Protein AF-A0A7S2XB48-F1 (afdb_monomer)

Structure (mmCIF, N/CA/C/O backbone):
data_AF-A0A7S2XB48-F1
#
_entry.id   AF-A0A7S2XB48-F1
#
loop_
_atom_site.group_PDB
_atom_site.id
_atom_site.type_symbol
_atom_site.label_atom_id
_atom_site.label_alt_id
_atom_site.label_comp_id
_atom_site.label_asym_id
_atom_site.label_entity_id
_atom_site.label_seq_id
_atom_site.pdbx_PDB_ins_code
_atom_site.Cartn_x
_atom_site.Cartn_y
_atom_site.Cartn_z
_atom_site.occupancy
_atom_site.B_iso_or_equiv
_atom_site.auth_seq_id
_atom_site.auth_comp_id
_atom_site.auth_asym_id
_atom_site.auth_atom_id
_atom_site.pdbx_PDB_model_num
ATOM 1 N N . SER A 1 1 ? -2.744 -62.175 11.562 1.00 35.78 1 SER A N 1
ATOM 2 C CA . SER A 1 1 ? -2.845 -61.185 10.477 1.00 35.78 1 SER A CA 1
ATOM 3 C C . SER A 1 1 ? -3.853 -60.138 10.894 1.00 35.78 1 SER A C 1
ATOM 5 O O . SER A 1 1 ? -5.042 -60.335 10.688 1.00 35.78 1 SER A O 1
ATOM 7 N N . SER A 1 2 ? -3.392 -59.095 11.577 1.00 32.91 2 SER A N 1
ATOM 8 C CA . SER A 1 2 ? -4.247 -58.016 12.074 1.00 32.91 2 SER A CA 1
ATOM 9 C C . SER A 1 2 ? -3.711 -56.734 11.465 1.00 32.91 2 SER A C 1
ATOM 11 O O . SER A 1 2 ? -2.754 -56.153 11.968 1.00 32.91 2 SER A O 1
ATOM 13 N N . SER A 1 3 ? -4.248 -56.395 10.298 1.00 35.47 3 SER A N 1
ATOM 14 C CA . SER A 1 3 ? -3.851 -55.232 9.516 1.00 35.47 3 SER A CA 1
ATOM 15 C C . SER A 1 3 ? -4.428 -53.981 10.170 1.00 35.47 3 SER A C 1
ATOM 17 O O . SER A 1 3 ? -5.627 -53.727 10.103 1.00 35.47 3 SER A O 1
ATOM 19 N N . SER A 1 4 ? -3.562 -53.224 10.831 1.00 37.38 4 SER A N 1
ATOM 20 C CA . SER A 1 4 ? -3.795 -51.863 11.294 1.00 37.38 4 SER A CA 1
ATOM 21 C C . SER A 1 4 ? -4.008 -50.945 10.089 1.00 37.38 4 SER A C 1
ATOM 23 O O . SER A 1 4 ? -3.072 -50.606 9.370 1.00 37.38 4 SER A O 1
ATOM 25 N N . SER A 1 5 ? -5.256 -50.544 9.856 1.00 35.56 5 SER A N 1
ATOM 26 C CA . SER A 1 5 ? -5.606 -49.477 8.921 1.00 35.56 5 SER A CA 1
ATOM 27 C C . SER A 1 5 ? -5.417 -48.123 9.608 1.00 35.56 5 SER A C 1
ATOM 29 O O . SER A 1 5 ? -6.360 -47.550 10.151 1.00 35.56 5 SER A O 1
ATOM 31 N N . SER A 1 6 ? -4.186 -47.618 9.615 1.00 36.47 6 SER A N 1
ATOM 32 C CA . SER A 1 6 ? -3.901 -46.206 9.873 1.00 36.47 6 SER A CA 1
ATOM 33 C C . SER A 1 6 ? -4.351 -45.394 8.658 1.00 36.47 6 SER A C 1
ATOM 35 O O . SER A 1 6 ? -3.627 -45.283 7.671 1.00 36.47 6 SER A O 1
ATOM 37 N N . SER A 1 7 ? -5.580 -44.874 8.709 1.00 37.28 7 SER A N 1
ATOM 38 C CA . SER A 1 7 ? -6.084 -43.915 7.729 1.00 37.28 7 SER A CA 1
ATOM 39 C C . SER A 1 7 ? -5.326 -42.599 7.876 1.00 37.28 7 SER A C 1
ATOM 41 O O . SER A 1 7 ? -5.433 -41.915 8.892 1.00 37.28 7 SER A O 1
ATOM 43 N N . SER A 1 8 ? -4.568 -42.266 6.842 1.00 38.78 8 SER A N 1
ATOM 44 C CA . SER A 1 8 ? -3.998 -40.956 6.558 1.00 38.78 8 SER A CA 1
ATOM 45 C C . SER A 1 8 ? -5.088 -39.878 6.584 1.00 38.78 8 SER A C 1
ATOM 47 O O . SER A 1 8 ? -5.846 -39.740 5.625 1.00 38.78 8 SER A O 1
ATOM 49 N N . SER A 1 9 ? -5.182 -39.132 7.686 1.00 40.59 9 SER A N 1
ATOM 50 C CA . SER A 1 9 ? -5.988 -37.916 7.771 1.00 40.59 9 SER A CA 1
ATOM 51 C C . SER A 1 9 ? -5.292 -36.819 6.966 1.00 40.59 9 SER A C 1
ATOM 53 O O . SER A 1 9 ? -4.317 -36.222 7.427 1.00 40.59 9 SER A O 1
ATOM 55 N N . GLU A 1 10 ? -5.760 -36.579 5.743 1.00 46.66 10 GLU A N 1
ATOM 56 C CA . GLU A 1 10 ? -5.445 -35.359 5.001 1.00 46.66 10 GLU A CA 1
ATOM 57 C C . GLU A 1 10 ? -5.708 -34.152 5.915 1.00 46.66 10 GLU A C 1
ATOM 59 O O . GLU A 1 10 ? -6.771 -34.059 6.531 1.00 46.66 10 GLU A O 1
ATOM 64 N N . MET A 1 11 ? -4.726 -33.256 6.057 1.00 53.28 11 MET A N 1
ATOM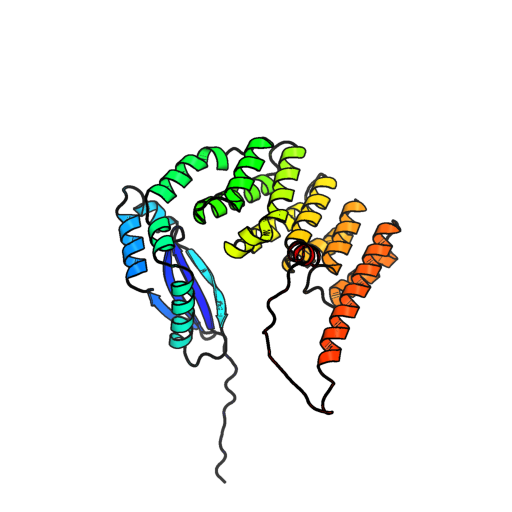 65 C CA . MET A 1 11 ? -4.854 -32.029 6.850 1.00 53.28 11 MET A CA 1
ATOM 66 C C . MET A 1 11 ? -5.908 -31.112 6.214 1.00 53.28 11 MET A C 1
ATOM 68 O O . MET A 1 11 ? -5.588 -30.234 5.413 1.00 53.28 11 MET A O 1
ATOM 72 N N . GLN A 1 12 ? -7.178 -31.325 6.549 1.00 68.38 12 GLN A N 1
ATOM 73 C CA . GLN A 1 12 ? -8.278 -30.466 6.130 1.00 68.38 12 GLN A CA 1
ATOM 74 C C . GLN A 1 12 ? -8.121 -29.097 6.800 1.00 68.38 12 GLN A C 1
ATOM 76 O O . GLN A 1 12 ? -8.125 -28.982 8.024 1.00 68.38 12 GLN A O 1
ATOM 81 N N . GLY A 1 13 ? -7.937 -28.054 5.989 1.00 81.56 13 GLY A N 1
ATOM 82 C CA . GLY A 1 13 ? -7.800 -26.684 6.478 1.00 81.56 13 GLY A CA 1
ATOM 83 C C . GLY A 1 13 ? -9.125 -26.135 7.013 1.00 81.56 13 GLY A C 1
ATOM 84 O O . GLY A 1 13 ? -10.179 -26.329 6.406 1.00 81.56 13 GLY A O 1
ATOM 85 N N . ILE A 1 14 ? -9.070 -25.410 8.128 1.00 91.88 14 ILE A N 1
ATOM 86 C CA . ILE A 1 14 ? -10.219 -24.733 8.736 1.00 91.88 14 ILE A CA 1
ATOM 87 C C . ILE A 1 14 ? -10.158 -23.251 8.366 1.00 91.88 14 ILE A C 1
ATOM 89 O O . ILE A 1 14 ? -9.220 -22.543 8.727 1.00 91.88 14 ILE A O 1
ATOM 93 N N . GLN A 1 15 ? -11.156 -22.766 7.632 1.00 92.31 15 GLN A N 1
ATOM 94 C CA . GLN A 1 15 ? -11.284 -21.362 7.263 1.00 92.31 15 GLN A CA 1
ATOM 95 C C . GLN A 1 15 ? -11.813 -20.556 8.449 1.00 92.31 15 GLN A C 1
ATOM 97 O O . GLN A 1 15 ? -12.936 -20.769 8.903 1.00 92.31 15 GLN A O 1
ATOM 102 N N . MET A 1 16 ? -11.034 -19.573 8.891 1.00 93.88 16 MET A N 1
ATOM 103 C CA . MET A 1 16 ? -11.385 -18.716 10.016 1.00 93.88 16 MET A CA 1
ATOM 104 C C . MET A 1 16 ? -11.933 -17.373 9.543 1.00 93.88 16 MET A C 1
ATOM 106 O O . MET A 1 16 ? -11.413 -16.764 8.600 1.00 93.88 16 MET A O 1
ATOM 110 N N . ARG A 1 17 ? -12.981 -16.883 10.207 1.00 92.19 17 ARG A N 1
ATOM 111 C CA . ARG A 1 17 ? -13.551 -15.552 9.980 1.00 92.19 17 ARG A CA 1
ATOM 112 C C . ARG A 1 17 ? -13.843 -14.861 11.307 1.00 92.19 17 ARG A C 1
ATOM 114 O O . ARG A 1 17 ? -14.258 -15.497 12.267 1.00 92.19 17 ARG A O 1
ATOM 121 N N . LEU A 1 18 ? -13.662 -13.546 11.341 1.00 90.50 18 LEU A N 1
ATOM 122 C CA . LEU A 1 18 ? -14.042 -12.692 12.463 1.00 90.50 18 LEU A CA 1
ATOM 123 C C . LEU A 1 18 ? -15.138 -11.733 12.010 1.00 90.50 18 LEU A C 1
ATOM 125 O O . LEU A 1 18 ? -14.937 -10.971 11.066 1.00 90.50 18 LEU A O 1
ATOM 129 N N . GLN A 1 19 ? -16.274 -11.729 12.692 1.00 92.88 19 GLN A N 1
ATOM 130 C CA . GLN A 1 19 ? -17.274 -10.690 12.528 1.00 92.88 19 GLN A CA 1
ATOM 131 C C . GLN A 1 19 ? -16.907 -9.482 13.384 1.00 92.88 19 GLN A C 1
ATOM 133 O O . GLN A 1 19 ? -16.695 -9.604 14.591 1.00 92.88 19 GLN A O 1
ATOM 138 N N . VAL A 1 20 ? -16.879 -8.312 12.757 1.00 84.81 20 VAL A N 1
ATOM 139 C CA . VAL A 1 20 ? -16.666 -7.025 13.426 1.00 84.81 20 VAL A CA 1
ATOM 140 C C . VAL A 1 20 ? -17.775 -6.053 13.043 1.00 84.81 20 VAL A C 1
ATOM 142 O O . VAL A 1 20 ? -18.332 -6.156 11.945 1.00 84.81 20 VAL A O 1
ATOM 145 N N . SER A 1 21 ? -18.052 -5.079 13.905 1.00 83.81 21 SER A N 1
ATOM 146 C CA . SER A 1 21 ? -18.788 -3.869 13.536 1.00 83.81 21 SER A CA 1
ATOM 147 C C . SER A 1 21 ? -18.108 -2.645 14.126 1.00 83.81 21 SER A C 1
ATOM 149 O O . SER A 1 21 ? -17.740 -2.661 15.294 1.00 83.81 21 SER A O 1
ATOM 151 N N . ASN A 1 22 ? -17.877 -1.623 13.298 1.00 72.75 22 ASN A N 1
ATOM 152 C CA . ASN A 1 22 ? -17.172 -0.390 13.683 1.00 72.75 22 ASN A CA 1
ATOM 153 C C . ASN A 1 22 ? -15.870 -0.637 14.466 1.00 72.75 22 ASN A C 1
ATOM 155 O O . ASN A 1 22 ? -15.536 0.073 15.400 1.00 72.75 22 ASN A O 1
ATOM 159 N N . GLY A 1 23 ? -15.133 -1.687 14.091 1.00 72.69 23 GLY A N 1
ATOM 160 C CA . GLY A 1 23 ? -13.876 -2.065 14.742 1.00 72.69 23 GLY A CA 1
ATOM 161 C C . GLY A 1 23 ? -14.026 -2.957 15.977 1.00 72.69 23 GLY A C 1
ATOM 162 O O . GLY A 1 23 ? -13.051 -3.625 16.320 1.00 72.69 23 GLY A O 1
ATOM 163 N N . ILE A 1 24 ? -15.223 -3.055 16.568 1.00 85.19 24 ILE A N 1
ATOM 164 C CA . ILE A 1 24 ? -15.524 -3.905 17.726 1.00 85.19 24 ILE A CA 1
ATOM 165 C C . ILE A 1 24 ? -15.763 -5.356 17.264 1.00 85.19 24 ILE A C 1
ATOM 167 O O . ILE A 1 24 ? -16.656 -5.607 16.440 1.00 85.19 24 ILE A O 1
ATOM 171 N N . PRO A 1 25 ? -14.973 -6.331 17.746 1.00 90.00 25 PRO A N 1
ATOM 172 C CA . PRO A 1 25 ? -15.201 -7.751 17.491 1.00 90.00 25 PRO A CA 1
ATOM 173 C C . PRO A 1 25 ? -16.506 -8.260 18.115 1.00 90.00 25 PRO A C 1
ATOM 175 O O . PRO A 1 25 ? -16.832 -7.919 19.245 1.00 90.00 25 PRO A O 1
ATOM 178 N N . ILE A 1 26 ? -17.244 -9.097 17.378 1.00 93.62 26 ILE A N 1
ATOM 179 C CA . ILE A 1 26 ? -18.552 -9.627 17.805 1.00 93.62 26 ILE A CA 1
ATOM 180 C C . ILE A 1 26 ? -18.470 -11.134 18.042 1.00 93.62 26 ILE 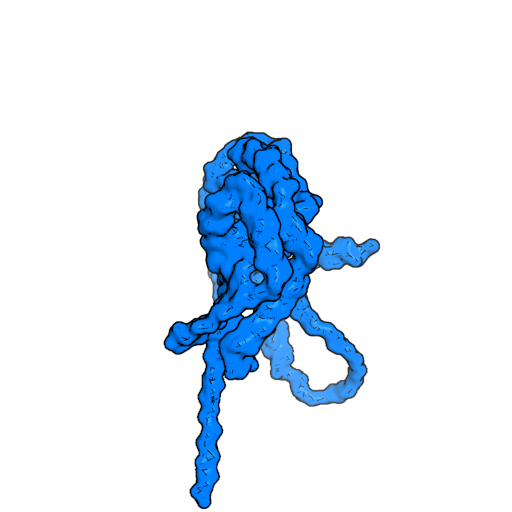A C 1
ATOM 182 O O . ILE A 1 26 ? -18.763 -11.638 19.123 1.00 93.62 26 ILE A O 1
ATOM 186 N N . GLN A 1 27 ? -18.104 -11.873 16.998 1.00 96.31 27 GLN A N 1
ATOM 187 C CA . GLN A 1 27 ? -18.034 -13.328 17.032 1.00 96.31 27 GLN A CA 1
ATOM 188 C C . GLN A 1 27 ? -17.046 -13.832 15.993 1.00 96.31 27 GLN A C 1
ATOM 190 O O . GLN A 1 27 ? -16.789 -13.178 14.983 1.00 96.31 27 GLN A O 1
ATOM 195 N N . ILE A 1 28 ? -16.532 -15.024 16.228 1.00 97.19 28 ILE A N 1
ATOM 196 C CA . ILE A 1 28 ? -15.648 -15.747 15.327 1.00 97.19 28 ILE A CA 1
ATOM 197 C C . ILE A 1 28 ? -16.383 -16.943 14.729 1.00 97.19 28 ILE A C 1
ATOM 199 O O . ILE A 1 28 ? -17.352 -17.454 15.292 1.00 97.19 28 ILE A O 1
ATOM 203 N N . GLU A 1 29 ? -15.933 -17.375 13.560 1.00 97.56 29 GLU A N 1
ATOM 204 C CA . GLU A 1 29 ? -16.456 -18.545 12.871 1.00 97.56 29 GLU A CA 1
ATOM 205 C C . GLU A 1 29 ? -15.311 -19.379 12.304 1.00 97.56 29 GLU A C 1
ATOM 207 O O . GLU A 1 29 ? -14.375 -18.845 11.703 1.00 97.56 29 GLU A O 1
ATOM 212 N N . ALA A 1 30 ? -15.430 -20.691 12.469 1.00 96.12 30 ALA A N 1
ATOM 213 C CA . ALA A 1 30 ? -14.573 -21.695 11.874 1.00 96.12 30 ALA A CA 1
ATOM 214 C C . ALA A 1 30 ? -15.406 -22.510 10.892 1.00 96.12 30 ALA A C 1
ATOM 216 O O . ALA A 1 30 ? -16.471 -23.015 11.246 1.00 96.12 30 ALA A O 1
ATOM 217 N N . LYS A 1 31 ? -14.937 -22.633 9.652 1.00 93.56 31 LYS A N 1
ATOM 218 C CA . LYS A 1 31 ? -15.617 -23.385 8.601 1.00 93.56 31 LYS A CA 1
ATOM 219 C C . LYS A 1 31 ? -14.673 -24.413 7.990 1.00 93.56 31 LYS A C 1
ATOM 221 O O . LYS A 1 31 ? -13.623 -24.050 7.468 1.00 93.56 31 LYS A O 1
ATOM 226 N N . SER A 1 32 ? -15.054 -25.682 8.036 1.00 88.50 32 SER A N 1
ATOM 227 C CA . SER A 1 32 ? -14.329 -26.763 7.373 1.00 88.50 32 SER A CA 1
ATOM 228 C C . SER A 1 32 ? -14.595 -26.767 5.864 1.00 88.50 32 SER A C 1
ATOM 230 O O . SER A 1 32 ? -15.572 -26.198 5.361 1.00 88.50 32 SER A O 1
ATOM 232 N N . THR A 1 33 ? -13.709 -27.438 5.133 1.00 79.88 33 THR A N 1
ATOM 233 C CA . THR A 1 33 ? -13.819 -27.674 3.686 1.00 79.88 33 THR A CA 1
ATOM 234 C C . THR A 1 33 ? -15.055 -28.488 3.297 1.00 79.88 33 THR A C 1
ATOM 236 O O . THR A 1 33 ? -15.600 -28.279 2.216 1.00 79.88 33 THR A O 1
ATOM 239 N N . ASP A 1 34 ? -15.551 -29.341 4.195 1.00 80.12 34 ASP A N 1
ATOM 240 C CA . ASP A 1 34 ? -16.783 -30.124 4.017 1.00 80.12 34 ASP A CA 1
ATOM 241 C C . ASP A 1 34 ? -18.074 -29.293 4.175 1.00 80.12 34 ASP A C 1
ATOM 243 O O . ASP A 1 34 ? -19.182 -29.797 3.990 1.00 80.12 34 ASP A O 1
ATOM 247 N N . GLY A 1 35 ? -17.941 -28.001 4.491 1.00 81.38 35 GLY A N 1
ATOM 248 C CA . GLY A 1 35 ? -19.050 -27.072 4.661 1.00 81.38 35 GLY A CA 1
ATOM 249 C C . GLY A 1 35 ? -19.592 -26.981 6.085 1.00 81.38 35 GLY A C 1
ATOM 250 O O . GLY A 1 35 ? -20.423 -26.101 6.328 1.00 81.38 35 GLY A O 1
ATOM 251 N N . THR A 1 36 ? -19.112 -27.802 7.026 1.00 89.19 36 THR A N 1
ATOM 252 C CA . THR A 1 36 ? -19.453 -27.660 8.448 1.00 89.19 36 THR A CA 1
ATOM 253 C C . THR A 1 36 ? -18.903 -26.344 8.997 1.00 89.19 36 THR A C 1
ATOM 255 O O . THR A 1 36 ? -17.800 -25.917 8.652 1.00 89.19 36 THR A O 1
ATOM 258 N N . SER A 1 37 ? -19.691 -25.653 9.823 1.00 93.00 37 SER A N 1
ATOM 259 C CA . SER A 1 37 ? -19.291 -24.380 10.425 1.00 93.00 37 SER A CA 1
ATOM 260 C C . SER A 1 37 ? -19.702 -24.300 11.882 1.00 93.00 37 SER A C 1
ATOM 262 O O . SER A 1 37 ? -20.838 -24.643 12.208 1.00 93.00 37 SER A O 1
ATOM 264 N N . ASP A 1 38 ? -18.819 -23.759 12.709 1.00 95.62 38 ASP A N 1
ATOM 265 C CA . ASP A 1 38 ? -19.079 -23.442 14.107 1.00 95.62 38 ASP A CA 1
ATOM 266 C C . ASP A 1 38 ? -18.825 -21.950 14.363 1.00 95.62 38 ASP A C 1
ATOM 268 O O . ASP A 1 38 ? -17.950 -21.338 13.741 1.00 95.62 38 ASP A O 1
ATOM 272 N N . ARG A 1 39 ? -19.623 -21.347 15.247 1.00 96.06 39 ARG A N 1
ATOM 273 C CA . ARG A 1 39 ? -19.562 -19.924 15.600 1.00 96.06 39 ARG A CA 1
ATOM 274 C C . ARG A 1 39 ? -19.461 -19.764 17.097 1.00 96.06 39 ARG A C 1
ATOM 276 O O . ARG A 1 39 ? -20.223 -20.365 17.848 1.00 96.06 39 ARG A O 1
ATOM 283 N N . ARG A 1 40 ? -18.590 -18.856 17.518 1.00 95.00 40 ARG A N 1
ATOM 284 C CA . ARG A 1 40 ? -18.365 -18.564 18.927 1.00 95.00 40 ARG A CA 1
ATOM 285 C C . ARG A 1 40 ? -18.385 -17.068 19.170 1.00 95.00 40 ARG A C 1
ATOM 287 O O . ARG A 1 40 ? -17.726 -16.299 18.471 1.00 95.00 40 ARG A O 1
ATOM 294 N N . LYS A 1 41 ? -19.164 -16.665 20.170 1.00 94.31 41 LYS A N 1
ATOM 295 C CA . LYS A 1 41 ? -19.099 -15.313 20.718 1.00 94.31 41 LYS A CA 1
ATOM 296 C C . LYS A 1 41 ? -17.800 -15.140 21.495 1.00 94.31 41 LYS A C 1
ATOM 298 O O . LYS A 1 41 ? -17.324 -16.091 22.109 1.00 94.31 41 LYS A O 1
ATOM 303 N N . LEU A 1 42 ? -17.259 -13.932 21.463 1.00 93.31 42 LEU A N 1
ATOM 304 C CA . LEU A 1 42 ? -16.105 -13.570 22.281 1.00 93.31 42 LEU A CA 1
ATOM 305 C C . LEU A 1 42 ? -16.524 -13.381 23.747 1.00 93.31 42 LEU A C 1
ATOM 307 O O . LEU A 1 42 ? -17.714 -13.451 24.067 1.00 93.31 42 LEU A O 1
ATOM 311 N N . SER A 1 43 ? -15.556 -13.184 24.642 1.00 92.94 43 SER A N 1
ATOM 312 C CA . SER A 1 43 ? -15.841 -13.018 26.070 1.00 92.94 43 SER A CA 1
ATOM 313 C C . SER A 1 43 ? -16.748 -11.814 26.371 1.00 92.94 43 SER A C 1
ATOM 315 O O . SER A 1 43 ? -16.911 -10.898 25.561 1.00 92.94 43 SER A O 1
ATOM 317 N N . GLY A 1 44 ? -17.322 -11.802 27.582 1.00 92.06 44 GLY A N 1
ATOM 318 C CA . GLY A 1 44 ? -18.308 -10.802 28.010 1.00 92.06 44 GLY A CA 1
ATOM 319 C C . GLY A 1 44 ? -17.851 -9.348 27.855 1.00 92.06 44 GLY A C 1
ATOM 320 O O . GLY A 1 44 ? -18.670 -8.493 27.544 1.00 92.06 44 GLY A O 1
ATOM 321 N N . ARG A 1 45 ? -16.545 -9.068 27.932 1.00 91.75 45 ARG A N 1
ATOM 322 C CA . ARG A 1 45 ? -15.999 -7.710 27.752 1.00 91.75 45 ARG A CA 1
ATOM 323 C C . ARG A 1 45 ? -16.236 -7.124 26.354 1.00 91.75 45 ARG A C 1
ATOM 325 O O . ARG A 1 45 ? -16.346 -5.910 26.203 1.00 91.75 45 ARG A O 1
ATOM 332 N N . PHE A 1 46 ? -16.335 -7.965 25.323 1.00 93.50 46 PHE A N 1
ATOM 333 C CA . PHE A 1 46 ? -16.700 -7.509 23.980 1.00 93.50 46 PHE A CA 1
ATOM 334 C C . PHE A 1 46 ? -18.188 -7.173 23.908 1.00 93.50 46 PHE A C 1
ATOM 336 O O . PHE A 1 46 ? -18.554 -6.173 23.299 1.00 93.50 46 PHE A O 1
ATOM 343 N N . GLU A 1 47 ? -19.045 -7.962 24.562 1.00 92.31 47 GLU A N 1
ATOM 344 C CA . GLU A 1 47 ? -20.471 -7.640 24.678 1.00 92.31 47 GLU A CA 1
ATOM 345 C C . GLU A 1 47 ? -20.678 -6.342 25.470 1.00 92.31 47 GLU A C 1
ATOM 347 O O . GLU A 1 47 ? -21.449 -5.493 25.036 1.00 92.31 47 GLU A O 1
ATOM 352 N N . GLU A 1 48 ? -19.944 -6.136 26.564 1.00 91.38 48 GLU A N 1
ATOM 353 C CA . GLU A 1 48 ? -19.94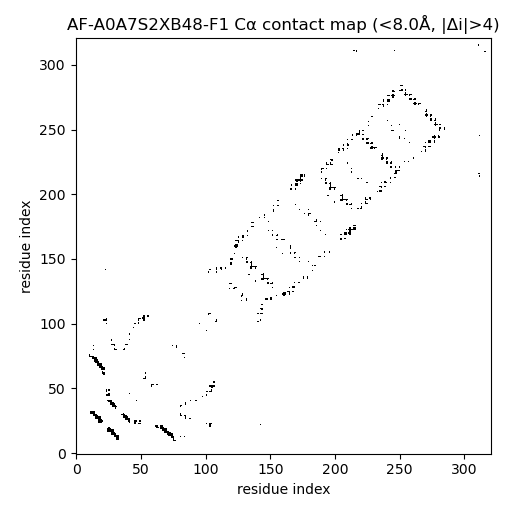6 -4.885 27.333 1.00 91.38 48 GLU A CA 1
ATOM 354 C C . GLU A 1 48 ? -19.530 -3.685 26.470 1.00 91.38 48 GLU A C 1
ATOM 356 O O . GLU A 1 48 ? -20.220 -2.668 26.471 1.00 91.38 48 GLU A O 1
ATOM 361 N N . SER A 1 49 ? -18.463 -3.821 25.673 1.00 85.69 49 SER A N 1
ATOM 362 C CA . SER A 1 49 ? -18.009 -2.796 24.719 1.00 85.69 49 SER A CA 1
ATOM 363 C C . SER A 1 49 ? -19.065 -2.497 23.642 1.00 85.69 49 SER A C 1
ATOM 365 O O . SER A 1 49 ? -19.339 -1.334 23.348 1.00 85.69 49 SER A O 1
ATOM 367 N N . ILE A 1 50 ? -19.739 -3.523 23.107 1.00 91.56 50 ILE A N 1
ATOM 368 C CA . ILE A 1 50 ? -20.858 -3.353 22.165 1.00 91.56 50 ILE A CA 1
ATOM 369 C C . ILE A 1 50 ? -22.026 -2.620 22.832 1.00 91.56 50 ILE A C 1
ATOM 371 O O . ILE A 1 50 ? -22.595 -1.708 22.239 1.00 91.56 50 ILE A O 1
ATOM 375 N N . MET A 1 51 ? -22.398 -3.004 24.053 1.00 90.31 51 MET A N 1
ATOM 376 C CA . MET A 1 51 ? -23.501 -2.375 24.783 1.00 90.31 51 MET A CA 1
ATOM 377 C C . MET A 1 51 ? -23.188 -0.922 25.138 1.00 90.31 51 MET A C 1
ATOM 379 O O . MET A 1 51 ? -24.068 -0.072 25.028 1.00 90.31 51 MET A O 1
ATOM 383 N N . ALA A 1 52 ? -21.940 -0.623 25.503 1.00 86.06 52 ALA A N 1
ATOM 384 C CA . ALA A 1 52 ? -21.471 0.741 25.701 1.00 86.06 52 ALA A CA 1
ATOM 385 C C . ALA A 1 52 ? -21.561 1.550 24.395 1.00 86.06 52 ALA A C 1
ATOM 387 O O . ALA A 1 52 ? -22.169 2.618 24.397 1.00 86.06 52 ALA A O 1
ATOM 388 N N . PHE A 1 53 ? -21.101 1.002 23.265 1.00 83.94 53 PHE A N 1
ATOM 389 C CA . PHE A 1 53 ? -21.229 1.647 21.953 1.00 83.94 53 PHE A CA 1
ATOM 390 C C . PHE A 1 53 ? -22.691 1.924 21.569 1.00 83.94 53 PHE A C 1
ATOM 392 O O . PHE A 1 53 ? -23.010 3.004 21.078 1.00 83.94 53 PHE A O 1
ATOM 399 N N . LEU A 1 54 ? -23.591 0.961 21.792 1.00 86.62 54 LEU A N 1
ATOM 400 C CA . LEU A 1 54 ? -25.021 1.078 21.474 1.00 86.62 54 LEU A CA 1
ATOM 401 C C . LEU A 1 54 ? -25.792 1.988 22.440 1.00 86.62 54 LEU A C 1
ATOM 403 O O . LEU A 1 54 ? -26.902 2.408 22.131 1.00 86.62 54 LEU A O 1
ATOM 407 N N . SER A 1 55 ? -25.230 2.303 23.609 1.00 86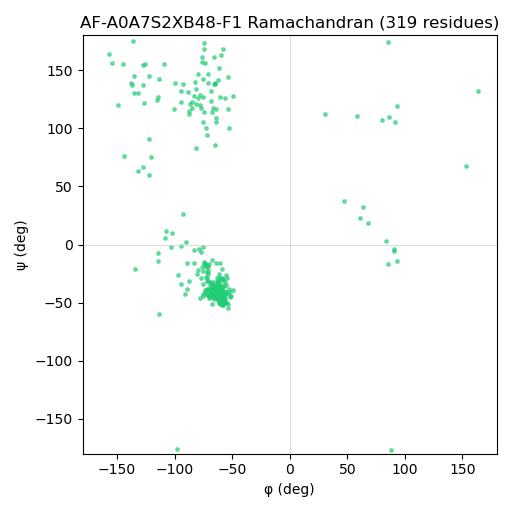.06 55 SER A N 1
ATOM 408 C CA . SER A 1 55 ? -25.876 3.214 24.562 1.00 86.06 55 SER A CA 1
ATOM 409 C C . SER A 1 55 ? -25.897 4.673 24.083 1.00 86.06 55 SER A C 1
ATOM 411 O O . SER A 1 55 ? -26.702 5.469 24.570 1.00 86.06 55 SER A O 1
ATOM 413 N N . THR A 1 56 ? -25.068 5.004 23.090 1.00 77.31 56 THR A N 1
ATOM 414 C CA . THR A 1 56 ? -25.031 6.305 22.419 1.00 77.31 56 THR A CA 1
ATOM 415 C C . THR A 1 56 ? -26.146 6.445 21.375 1.00 77.31 56 THR A C 1
ATOM 417 O O . THR A 1 56 ? -26.230 5.642 20.437 1.00 77.31 56 THR A O 1
ATOM 420 N N . PRO A 1 57 ? -26.970 7.507 21.443 1.00 77.69 57 PRO A N 1
ATOM 421 C CA . PRO A 1 57 ? -27.996 7.781 20.441 1.00 77.69 57 PRO A CA 1
ATOM 422 C C . PRO A 1 57 ? -27.426 7.878 19.016 1.00 77.69 57 PRO A C 1
ATOM 424 O O . PRO A 1 57 ? -26.538 8.678 18.741 1.00 77.69 57 PRO A O 1
ATOM 427 N N . GLY A 1 58 ? -27.972 7.091 18.084 1.00 73.31 58 GLY A N 1
ATOM 428 C CA . GLY A 1 58 ? -27.555 7.074 16.673 1.00 73.31 58 GLY A CA 1
ATOM 429 C C . GLY A 1 58 ? -26.489 6.027 16.325 1.00 73.31 58 GLY A C 1
ATOM 430 O O . GLY A 1 58 ? -26.338 5.691 15.147 1.00 73.31 58 GLY A O 1
ATOM 431 N N . ASN A 1 59 ? -25.826 5.430 17.321 1.00 77.19 59 ASN A N 1
ATOM 432 C CA . ASN A 1 59 ? -24.860 4.353 17.091 1.00 77.19 59 ASN A CA 1
ATOM 433 C C . ASN A 1 59 ? -25.516 3.023 16.700 1.00 77.19 59 ASN A C 1
ATOM 435 O O . ASN A 1 59 ? -24.852 2.188 16.089 1.00 77.19 59 ASN A O 1
ATOM 439 N N . ASP A 1 60 ? -26.810 2.834 16.968 1.00 80.56 60 ASP A N 1
ATOM 440 C CA . ASP A 1 60 ? -27.555 1.639 16.558 1.00 80.56 60 ASP A CA 1
ATOM 441 C C . ASP A 1 60 ? -27.423 1.387 15.054 1.00 80.56 60 ASP A C 1
ATOM 443 O O . ASP A 1 60 ? -26.971 0.327 14.618 1.00 80.56 60 ASP A O 1
ATOM 447 N N . GLN A 1 61 ? -27.759 2.394 14.245 1.00 75.25 61 GLN A N 1
ATOM 448 C CA . GLN A 1 61 ? -27.726 2.271 12.792 1.00 75.25 61 GLN A CA 1
ATOM 449 C C . GLN A 1 61 ? -26.297 2.049 12.285 1.00 75.25 61 GLN A C 1
ATOM 451 O O . GLN A 1 61 ? -26.062 1.147 11.481 1.00 75.25 61 GLN A O 1
ATOM 456 N N . LEU A 1 62 ? -25.327 2.785 12.838 1.00 72.69 62 LEU A N 1
ATOM 457 C CA . LEU A 1 62 ? -23.908 2.587 12.541 1.00 72.69 62 LEU A CA 1
ATOM 458 C C . LEU A 1 62 ? -23.459 1.160 12.870 1.00 72.69 62 LEU A C 1
ATOM 460 O O . LEU A 1 62 ? -22.700 0.558 12.110 1.00 72.69 62 LEU A O 1
ATOM 464 N N . PHE A 1 63 ? -23.906 0.598 13.992 1.00 83.06 63 PHE A N 1
ATOM 465 C CA . PHE A 1 63 ? -23.530 -0.745 14.413 1.00 83.06 63 PHE A CA 1
ATOM 466 C C . PHE A 1 63 ? -24.117 -1.824 13.511 1.00 83.06 63 PHE A C 1
ATOM 468 O O . PHE A 1 63 ? -23.442 -2.819 13.247 1.00 83.06 63 PHE A O 1
ATOM 475 N N . PHE A 1 64 ? -25.360 -1.685 13.052 1.00 82.81 64 PHE A N 1
ATOM 476 C CA . PHE A 1 64 ? -25.973 -2.688 12.180 1.00 82.81 64 PHE A CA 1
ATOM 477 C C . PHE A 1 64 ? -25.433 -2.609 10.748 1.00 82.81 64 PHE A C 1
ATOM 479 O O . PHE A 1 64 ? -25.087 -3.653 10.189 1.00 82.81 64 PHE A O 1
ATOM 486 N N . ASP A 1 65 ? -25.265 -1.401 10.205 1.00 76.44 65 ASP A N 1
ATOM 487 C CA . ASP A 1 65 ? -24.764 -1.180 8.842 1.00 76.44 65 ASP A CA 1
ATOM 488 C C . ASP A 1 65 ? -23.259 -1.495 8.717 1.00 76.44 65 ASP A C 1
ATOM 490 O O . ASP A 1 65 ? -22.787 -1.931 7.666 1.00 76.44 65 ASP A O 1
ATOM 494 N N . GLY A 1 66 ? -22.494 -1.337 9.803 1.00 71.88 66 GLY A N 1
ATOM 495 C CA . GLY A 1 66 ? -21.048 -1.577 9.848 1.00 71.88 66 GLY A CA 1
ATOM 496 C C . GLY A 1 66 ? -20.618 -3.048 9.958 1.00 71.88 66 GLY A C 1
ATOM 497 O O . GLY A 1 66 ? -19.414 -3.333 9.934 1.00 71.88 66 GLY A O 1
ATOM 498 N N . ARG A 1 67 ? -21.559 -3.997 10.086 1.00 85.12 67 ARG A N 1
ATOM 499 C CA . ARG A 1 67 ? -21.247 -5.423 10.289 1.00 85.12 67 ARG A CA 1
ATOM 500 C C . ARG A 1 67 ? -20.608 -6.042 9.058 1.00 85.12 67 ARG A C 1
ATOM 502 O O . ARG A 1 67 ? -21.208 -6.120 7.990 1.00 85.12 67 ARG A O 1
ATOM 509 N N . LYS A 1 68 ? -19.423 -6.618 9.239 1.00 84.44 68 LYS A N 1
ATOM 510 C CA . LYS A 1 68 ? -18.729 -7.359 8.182 1.00 84.44 68 LYS A CA 1
ATOM 511 C C . LYS A 1 68 ? -17.951 -8.546 8.720 1.00 84.44 68 LYS A C 1
ATOM 513 O O . LYS A 1 68 ? -17.531 -8.566 9.874 1.00 84.44 68 LYS A O 1
ATOM 518 N N . TRP A 1 69 ? -17.740 -9.522 7.844 1.00 89.12 69 TRP A N 1
ATOM 519 C CA . TRP A 1 69 ? -16.867 -10.662 8.095 1.00 89.12 69 TRP A CA 1
ATOM 520 C C . TRP A 1 69 ? -15.477 -10.382 7.531 1.00 89.12 69 TRP A C 1
ATOM 522 O O . TRP A 1 69 ? -15.321 -10.132 6.338 1.00 89.12 69 TRP A O 1
ATOM 532 N N . LEU A 1 70 ? -14.469 -10.439 8.393 1.00 77.06 70 LEU A N 1
ATOM 533 C CA . LEU A 1 70 ? -13.060 -10.388 8.036 1.00 77.06 70 LEU A CA 1
ATOM 534 C C . LEU A 1 70 ? -12.527 -11.812 7.901 1.00 77.06 70 LEU A C 1
ATOM 536 O 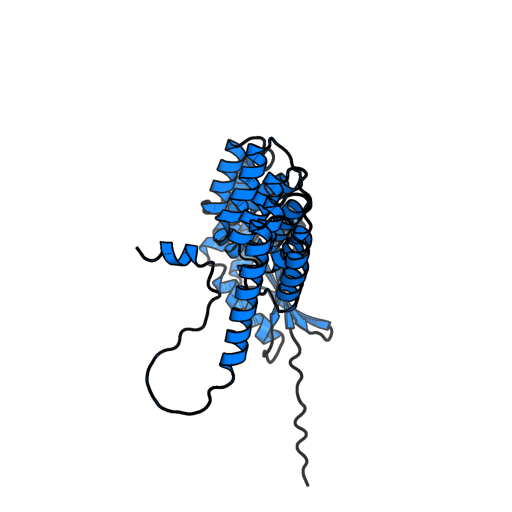O . LEU A 1 70 ? -12.743 -12.644 8.782 1.00 77.06 70 LEU A O 1
ATOM 540 N N . ASN A 1 71 ? -11.816 -12.093 6.812 1.00 86.00 71 ASN A N 1
ATOM 541 C CA . ASN A 1 71 ? -11.131 -13.367 6.630 1.00 86.00 71 ASN A CA 1
ATOM 542 C C . ASN A 1 71 ? -9.864 -13.395 7.509 1.00 86.00 71 ASN A C 1
ATOM 544 O O . ASN A 1 71 ? -9.062 -12.465 7.452 1.00 86.00 71 ASN A O 1
ATOM 548 N N . LYS A 1 72 ? -9.709 -14.435 8.337 1.00 85.38 72 LYS A N 1
ATOM 549 C CA . LYS A 1 72 ? -8.557 -14.644 9.235 1.00 85.38 72 LYS A CA 1
ATOM 550 C C . LYS A 1 72 ? -7.628 -15.777 8.773 1.00 85.38 72 LYS A C 1
ATOM 552 O O . LYS A 1 72 ? -6.714 -16.160 9.494 1.00 85.38 72 LYS A O 1
ATOM 557 N N . GLY A 1 73 ? -7.825 -16.260 7.548 1.00 80.88 73 GLY A N 1
ATOM 558 C CA . GLY A 1 73 ? -6.993 -17.268 6.899 1.00 80.88 73 GLY A CA 1
ATOM 559 C C . GLY A 1 73 ? -7.420 -18.709 7.180 1.00 80.88 73 GLY A C 1
ATOM 560 O O . GLY A 1 73 ? -8.436 -18.967 7.826 1.00 80.88 73 GLY A O 1
ATOM 561 N N . LEU A 1 74 ? -6.630 -19.643 6.649 1.00 87.81 74 LEU A N 1
ATOM 562 C CA . LEU A 1 74 ? -6.762 -21.084 6.868 1.00 87.81 74 LEU A CA 1
ATOM 563 C C . LEU A 1 74 ? -5.872 -21.511 8.043 1.00 87.81 74 LEU A C 1
ATOM 565 O O . LEU A 1 74 ? -4.728 -21.065 8.148 1.00 87.81 74 LEU A O 1
ATOM 569 N N . ARG A 1 75 ? -6.389 -22.381 8.910 1.00 85.19 75 ARG A N 1
ATOM 570 C CA . ARG A 1 75 ? -5.654 -23.010 10.015 1.00 85.19 75 ARG A CA 1
ATOM 571 C C . ARG A 1 75 ? -5.532 -24.514 9.765 1.00 85.19 75 ARG A C 1
ATOM 573 O O . ARG A 1 75 ? -6.471 -25.132 9.265 1.00 85.19 75 ARG A O 1
ATOM 580 N N . TYR A 1 76 ? -4.386 -25.090 10.118 1.00 85.56 76 TYR A N 1
ATOM 581 C CA . TYR A 1 76 ? -4.083 -26.517 9.968 1.00 85.56 76 TYR A CA 1
ATOM 582 C C . TYR A 1 76 ? -3.641 -27.094 11.312 1.00 85.56 76 TYR A C 1
ATOM 584 O O . TYR A 1 76 ? -3.124 -26.363 12.151 1.00 85.56 76 TYR A O 1
ATOM 592 N N . GLY A 1 77 ? -3.807 -28.404 11.498 1.00 81.25 77 GLY A N 1
ATOM 593 C CA . GLY A 1 77 ? -3.284 -29.110 12.672 1.00 81.25 77 GLY A CA 1
ATOM 594 C C . GLY A 1 77 ? -4.153 -29.051 13.932 1.00 81.25 77 GLY A C 1
ATOM 595 O O . GLY A 1 77 ? -3.748 -29.619 14.939 1.00 81.25 77 GLY A O 1
ATOM 596 N N . HIS A 1 78 ? -5.340 -28.438 13.882 1.00 82.75 78 HIS A N 1
ATOM 597 C CA . HIS A 1 78 ? -6.316 -28.508 14.974 1.00 82.75 78 HIS A CA 1
ATOM 598 C C . HIS A 1 78 ? -7.131 -29.801 14.906 1.00 82.75 78 HIS A C 1
ATOM 600 O O . HIS A 1 78 ? -7.568 -30.209 13.828 1.00 82.75 78 HIS A O 1
ATOM 606 N N . ALA A 1 79 ? -7.394 -30.415 16.058 1.00 80.50 79 ALA A N 1
ATOM 607 C CA . ALA A 1 79 ? -8.189 -31.635 16.158 1.00 80.50 79 ALA A CA 1
ATOM 608 C C . ALA A 1 79 ? -9.694 -31.386 15.943 1.00 80.50 79 ALA A C 1
ATOM 610 O O . ALA A 1 79 ? -10.444 -32.328 15.686 1.00 80.50 79 ALA A O 1
ATOM 611 N N . SER A 1 80 ? -10.161 -30.136 16.059 1.00 88.44 80 SER A N 1
ATOM 612 C CA . SER A 1 80 ? -11.568 -29.770 15.857 1.00 88.44 80 SER A CA 1
ATOM 613 C C . SER A 1 80 ? -11.767 -28.293 15.491 1.00 88.44 80 SER A C 1
ATOM 615 O O . SER A 1 80 ? -10.899 -27.455 15.740 1.00 88.44 80 SER A O 1
ATOM 617 N N . LEU A 1 81 ? -12.960 -27.953 14.975 1.00 92.00 81 LEU A N 1
ATOM 618 C CA . LEU A 1 81 ? -13.388 -26.554 14.805 1.00 92.00 81 LEU A CA 1
ATOM 619 C C . LEU A 1 81 ? -13.358 -25.787 16.135 1.00 92.00 81 LEU A C 1
ATOM 621 O O . LEU A 1 81 ? -12.995 -24.615 16.151 1.00 92.00 81 LEU A O 1
ATOM 625 N N . SER A 1 82 ? -13.696 -26.453 17.245 1.00 92.69 82 SER A N 1
ATOM 626 C CA . SER A 1 82 ? -13.707 -25.826 18.568 1.00 92.69 82 SER A CA 1
ATOM 627 C C . SER A 1 82 ? -12.321 -25.362 18.995 1.00 92.69 82 SER A C 1
ATOM 629 O O . SER A 1 82 ? -12.190 -24.245 19.481 1.00 92.69 82 SER A O 1
ATOM 631 N N . GLU A 1 83 ? -11.301 -26.190 18.783 1.00 92.62 83 GLU A N 1
ATOM 632 C CA . GLU A 1 83 ? -9.917 -25.873 19.144 1.00 92.62 83 GLU A CA 1
ATOM 633 C C . GLU A 1 83 ? -9.357 -24.722 18.290 1.00 92.62 83 GLU A C 1
ATOM 635 O O . GLU A 1 83 ? -8.693 -23.816 18.798 1.00 92.62 83 GLU A O 1
ATOM 640 N N . ALA A 1 84 ? -9.691 -24.707 16.994 1.00 92.00 84 ALA A N 1
ATOM 641 C CA . ALA A 1 84 ? -9.349 -23.597 16.107 1.00 92.00 84 ALA A CA 1
ATOM 642 C C . ALA A 1 84 ? -10.021 -22.285 16.553 1.00 92.00 84 ALA A C 1
ATOM 644 O O . ALA A 1 84 ? -9.416 -21.213 16.487 1.00 92.00 84 ALA A O 1
ATOM 645 N N . LEU A 1 85 ? -11.270 -22.365 17.024 1.00 95.75 85 LEU A N 1
ATOM 646 C CA . LEU A 1 85 ? -11.989 -21.231 17.599 1.00 95.75 85 LEU A CA 1
ATOM 647 C C . LEU A 1 85 ? -11.390 -20.776 18.936 1.00 95.75 85 LEU A C 1
ATOM 649 O O . LEU A 1 85 ? -11.342 -19.573 19.152 1.00 95.75 85 LEU A O 1
ATOM 653 N N . ASP A 1 86 ? -10.916 -21.680 19.801 1.00 94.44 86 ASP A N 1
ATOM 654 C CA . ASP A 1 86 ? -10.276 -21.312 21.076 1.00 94.44 86 ASP A CA 1
ATOM 655 C C . ASP A 1 86 ? -8.969 -20.558 20.819 1.00 94.44 86 ASP A C 1
ATOM 657 O O . ASP A 1 86 ? -8.761 -19.470 21.346 1.00 94.44 86 ASP A O 1
ATOM 661 N N . THR A 1 87 ? -8.153 -21.065 19.891 1.00 92.31 87 THR A N 1
ATOM 662 C CA . THR A 1 87 ? -6.901 -20.409 19.487 1.00 92.31 87 THR A CA 1
ATOM 663 C C . THR A 1 87 ? -7.158 -19.012 18.922 1.00 92.31 87 THR A C 1
ATOM 665 O O . THR A 1 87 ? -6.521 -18.041 19.324 1.00 92.31 87 THR A O 1
ATOM 668 N N . LEU A 1 88 ? -8.121 -18.881 17.998 1.00 90.69 88 LEU A N 1
ATOM 669 C CA . LEU A 1 88 ? -8.463 -17.571 17.449 1.00 90.69 88 LEU A CA 1
ATOM 670 C C . LEU A 1 88 ? -9.080 -16.659 18.513 1.00 90.69 88 LEU A C 1
ATOM 672 O O . LEU A 1 88 ? -8.824 -15.461 18.479 1.00 90.69 88 LEU A O 1
ATOM 676 N N . ALA A 1 89 ? -9.889 -17.186 19.433 1.00 92.25 89 ALA A N 1
ATOM 677 C CA . ALA A 1 89 ? -10.419 -16.397 20.535 1.00 92.25 89 ALA A CA 1
ATOM 678 C C . ALA A 1 89 ? -9.263 -15.800 21.341 1.00 92.25 89 ALA A C 1
ATOM 680 O O . ALA A 1 89 ? -9.204 -14.582 21.432 1.00 92.25 89 ALA A O 1
ATOM 681 N N . ASP A 1 90 ? -8.292 -16.597 21.786 1.00 89.19 90 ASP A N 1
ATOM 682 C CA . ASP A 1 90 ? -7.126 -16.115 22.541 1.00 89.19 90 ASP A CA 1
ATOM 683 C C . ASP A 1 90 ? -6.297 -15.070 21.769 1.00 89.19 90 ASP A C 1
ATOM 685 O O . ASP A 1 90 ? -5.857 -14.065 22.341 1.00 89.19 90 ASP A O 1
ATOM 689 N N . GLU A 1 91 ? -6.130 -15.244 20.453 1.00 84.94 91 GLU A N 1
ATOM 690 C CA . GLU A 1 91 ? -5.503 -14.241 19.581 1.00 84.94 91 GLU A CA 1
ATOM 691 C C . GLU A 1 91 ? -6.282 -12.912 19.600 1.00 84.94 91 GLU A C 1
ATOM 693 O O . GLU A 1 91 ? -5.698 -11.842 19.801 1.00 84.94 91 GLU A O 1
ATOM 698 N N . ILE A 1 92 ? -7.606 -12.956 19.386 1.00 85.19 92 ILE A N 1
ATOM 699 C CA . ILE A 1 92 ? -8.463 -11.760 19.414 1.00 85.19 92 ILE A CA 1
ATOM 700 C C . ILE A 1 92 ? -8.464 -11.139 20.811 1.00 85.19 92 ILE A C 1
ATOM 702 O O . ILE A 1 92 ? -8.371 -9.923 20.942 1.00 85.19 92 ILE A O 1
ATOM 706 N N . GLU A 1 93 ? -8.522 -11.953 21.856 1.00 85.56 93 GLU A N 1
ATOM 707 C CA . GLU A 1 93 ? -8.503 -11.493 23.235 1.00 85.56 93 GLU A CA 1
ATOM 708 C C . GLU A 1 93 ? -7.204 -10.716 23.520 1.00 85.56 93 GLU A C 1
ATOM 710 O O . GLU A 1 93 ? -7.239 -9.600 24.043 1.00 85.56 93 GLU A O 1
ATOM 715 N N . THR A 1 94 ? -6.063 -11.240 23.078 1.00 76.88 94 THR A N 1
ATOM 716 C CA . THR A 1 94 ? -4.754 -10.595 23.249 1.00 76.88 94 THR A CA 1
ATOM 717 C C . THR A 1 94 ? -4.627 -9.301 22.437 1.00 76.88 94 THR A C 1
ATOM 719 O O . THR A 1 94 ? -4.086 -8.308 22.919 1.00 76.88 94 THR A O 1
ATOM 722 N N . MET A 1 95 ? -5.153 -9.271 21.208 1.00 73.50 95 MET A N 1
ATOM 723 C CA . MET A 1 95 ? -5.078 -8.093 20.330 1.00 73.50 95 MET A CA 1
ATOM 724 C C . MET A 1 95 ? -5.983 -6.928 20.763 1.00 73.50 95 MET A C 1
ATOM 726 O O . MET A 1 95 ? -5.797 -5.797 20.295 1.00 73.50 95 MET A O 1
ATOM 730 N N . TYR A 1 96 ? -6.973 -7.189 21.617 1.00 80.50 96 TYR A N 1
ATOM 731 C CA . TYR A 1 96 ? -7.956 -6.207 22.069 1.00 80.50 96 TYR A CA 1
ATOM 732 C C . TYR A 1 96 ? -7.912 -6.052 23.591 1.00 80.50 96 TYR A C 1
ATOM 734 O O . TYR A 1 96 ? -8.802 -6.551 24.275 1.00 80.50 96 TYR A O 1
ATOM 742 N N . PRO A 1 97 ? -6.904 -5.364 24.155 1.00 78.81 97 PRO A N 1
ATOM 743 C CA . PRO A 1 97 ? -6.859 -5.093 25.589 1.00 78.81 97 PRO A CA 1
ATOM 744 C C . PRO A 1 97 ? -8.007 -4.150 26.024 1.00 78.81 97 PRO A C 1
ATOM 746 O O . PRO A 1 97 ? -8.610 -3.489 25.168 1.00 78.81 97 PRO A O 1
ATOM 749 N N . PRO A 1 98 ? -8.357 -4.091 27.325 1.00 76.44 98 PRO A N 1
ATOM 750 C CA . PRO A 1 98 ? -9.490 -3.304 27.828 1.00 76.44 98 PRO A CA 1
ATOM 751 C C . PRO A 1 98 ? -9.471 -1.837 27.392 1.00 76.44 98 PRO A C 1
ATOM 753 O O . PRO A 1 98 ? -10.506 -1.289 27.030 1.00 76.44 98 PRO A O 1
ATOM 756 N N . GLU A 1 99 ? -8.295 -1.216 27.346 1.00 72.38 99 GLU A N 1
ATOM 757 C CA . GLU A 1 99 ? -8.113 0.171 26.917 1.00 72.38 99 GLU A CA 1
ATOM 758 C C . GLU A 1 99 ? -8.553 0.359 25.458 1.00 72.38 99 GLU A C 1
ATOM 760 O O . GLU A 1 99 ? -9.262 1.311 25.138 1.00 72.38 99 GLU A O 1
ATOM 765 N N . ARG A 1 100 ? -8.211 -0.599 24.583 1.00 73.12 100 ARG A N 1
ATOM 766 C CA . ARG A 1 100 ? -8.608 -0.591 23.167 1.00 73.12 100 ARG A CA 1
ATOM 767 C C . ARG A 1 100 ? -10.113 -0.786 23.005 1.00 73.12 100 ARG A C 1
ATOM 769 O O . ARG A 1 100 ? -10.719 -0.127 22.168 1.00 73.12 100 ARG A O 1
ATOM 776 N N . LEU A 1 101 ? -10.722 -1.683 23.782 1.00 77.44 101 LEU A N 1
ATOM 777 C CA . LEU A 1 101 ? -12.171 -1.917 23.730 1.00 77.44 101 LEU A CA 1
ATOM 778 C C . LEU A 1 101 ? -12.974 -0.724 24.247 1.00 77.44 101 LEU A C 1
ATOM 780 O O . LEU A 1 101 ? -14.010 -0.398 23.670 1.00 77.44 101 LEU A O 1
ATOM 784 N N . ASN A 1 102 ? -12.479 -0.058 25.288 1.00 73.12 102 ASN A N 1
ATOM 785 C CA . ASN A 1 102 ? -13.094 1.149 25.825 1.00 73.12 102 ASN A CA 1
ATOM 786 C C . ASN A 1 102 ? -12.980 2.317 24.841 1.00 73.12 102 ASN A C 1
ATOM 788 O O . ASN A 1 102 ? -13.957 3.030 24.643 1.00 73.12 102 ASN A O 1
ATOM 792 N N . ALA A 1 103 ? -11.830 2.473 24.177 1.00 65.75 103 ALA A N 1
ATOM 793 C CA . ALA A 1 103 ? -11.648 3.482 23.136 1.00 65.75 103 ALA A CA 1
ATOM 794 C C . ALA A 1 103 ? -12.583 3.257 21.935 1.00 65.75 103 ALA A C 1
ATOM 796 O O . ALA A 1 103 ? -13.150 4.207 21.413 1.00 65.75 103 ALA A O 1
ATOM 797 N N . LEU A 1 104 ? -12.794 2.003 21.520 1.00 70.25 104 LEU A N 1
ATOM 798 C CA . LEU A 1 104 ? -13.731 1.674 20.436 1.00 70.25 104 LEU A CA 1
ATOM 799 C C . LEU A 1 104 ? -15.205 1.857 20.831 1.00 70.25 104 LEU A C 1
ATOM 801 O O . LEU A 1 104 ? -16.052 2.037 19.959 1.00 70.25 104 LEU A O 1
ATOM 805 N N . ALA A 1 105 ? -15.514 1.767 22.124 1.00 72.00 105 ALA A N 1
ATOM 806 C CA . ALA A 1 105 ? -16.863 1.922 22.652 1.00 72.00 105 ALA A CA 1
ATOM 807 C C . ALA A 1 105 ? -17.226 3.369 23.017 1.00 72.00 105 ALA A C 1
ATOM 809 O O . ALA A 1 105 ? -18.406 3.645 23.227 1.00 72.00 105 ALA A O 1
ATOM 810 N N . SER A 1 106 ? -16.250 4.275 23.137 1.00 64.31 106 SER A N 1
ATOM 811 C CA . SER A 1 106 ? -16.496 5.641 23.598 1.00 64.31 106 SER A CA 1
ATOM 812 C C . SER A 1 106 ? -17.062 6.544 22.497 1.00 64.31 106 SER A C 1
ATOM 814 O O . SER A 1 106 ? -16.701 6.449 21.321 1.00 64.31 106 SER A O 1
ATOM 816 N N . GLU A 1 107 ? -17.924 7.485 22.901 1.00 52.91 107 GLU A N 1
ATOM 817 C CA . GLU A 1 107 ? -18.377 8.591 22.045 1.00 52.91 107 GLU A CA 1
ATOM 818 C C . GLU A 1 107 ? -17.211 9.434 21.529 1.00 52.91 107 GLU A C 1
ATOM 820 O O . GLU A 1 107 ? -17.297 9.941 20.418 1.00 52.91 107 GLU A O 1
ATOM 825 N N . ASP A 1 108 ? -16.107 9.524 22.276 1.00 51.75 108 ASP A N 1
ATOM 826 C CA . ASP A 1 108 ? -14.924 10.294 21.886 1.00 51.75 108 ASP A CA 1
ATOM 827 C C . ASP A 1 108 ? -14.275 9.778 20.597 1.00 51.75 108 ASP A C 1
ATOM 829 O O . ASP A 1 108 ? -13.815 10.591 19.805 1.00 51.75 108 ASP A O 1
ATOM 833 N N . SER A 1 109 ? -14.273 8.468 20.318 1.00 51.03 109 SER A N 1
ATOM 834 C CA . SER A 1 109 ? -13.736 7.947 19.047 1.00 51.03 109 SER A CA 1
ATOM 835 C C . SER A 1 109 ? -14.666 8.270 17.870 1.00 51.03 109 SER A C 1
ATOM 837 O O . SER A 1 109 ? -14.203 8.706 16.815 1.00 51.03 109 SER A O 1
ATOM 839 N N . ASN A 1 110 ? -15.990 8.176 18.051 1.00 51.19 110 ASN A N 1
ATOM 840 C CA . ASN A 1 110 ? -16.959 8.549 17.011 1.00 51.19 110 ASN A CA 1
ATOM 841 C C . ASN A 1 110 ? -17.044 10.067 16.792 1.00 51.19 110 ASN A C 1
ATOM 843 O O . ASN A 1 110 ? -17.163 10.502 15.646 1.00 51.19 110 ASN A O 1
ATOM 847 N N . GLN A 1 111 ? -16.960 10.868 17.854 1.00 56.12 111 GLN A N 1
ATOM 848 C CA . GLN A 1 111 ? -16.948 12.326 17.789 1.00 56.12 111 GLN A CA 1
ATOM 849 C C . GLN A 1 111 ? -15.616 12.830 17.227 1.00 56.12 111 GLN A C 1
ATOM 851 O O . GLN A 1 111 ? -15.638 13.644 16.313 1.00 56.12 111 GLN A O 1
ATOM 856 N N . ALA A 1 112 ? -14.470 12.277 17.641 1.00 55.66 112 ALA A N 1
ATOM 857 C CA . ALA A 1 112 ? -13.177 12.602 17.034 1.00 55.66 112 ALA A CA 1
ATOM 858 C C . ALA A 1 112 ? -13.144 12.227 15.544 1.00 55.66 112 ALA A C 1
ATOM 860 O O . ALA A 1 112 ? -12.663 13.001 14.718 1.00 55.66 112 ALA A O 1
ATOM 861 N N . LEU A 1 113 ? -13.721 11.085 15.149 1.00 58.38 113 LEU A N 1
ATOM 862 C CA . LEU A 1 113 ? -13.846 10.728 13.733 1.00 58.38 113 LEU A CA 1
ATOM 863 C C . LEU A 1 113 ? -14.816 11.657 12.981 1.00 58.38 113 LEU A C 1
ATOM 865 O O . LEU A 1 113 ? -14.584 11.968 11.808 1.00 58.38 113 LEU A O 1
ATOM 869 N N . ALA A 1 114 ? -15.891 12.109 13.634 1.00 63.31 114 ALA A N 1
ATOM 870 C CA . ALA A 1 114 ? -16.827 13.093 13.095 1.00 63.31 114 ALA A CA 1
ATOM 871 C C . ALA A 1 114 ? -16.180 14.477 12.927 1.00 63.31 114 ALA A C 1
ATOM 873 O O . ALA A 1 114 ? -16.428 15.143 11.922 1.00 63.31 114 ALA A O 1
ATOM 874 N N . ASP A 1 115 ? -15.293 14.869 13.836 1.00 66.38 115 ASP A N 1
ATOM 875 C CA . ASP A 1 115 ? -14.543 16.123 13.772 1.00 66.38 115 ASP A CA 1
ATOM 876 C C . ASP A 1 115 ? -13.474 16.076 12.667 1.00 66.38 115 ASP A C 1
ATOM 878 O O . ASP A 1 115 ? -13.206 17.080 12.003 1.00 66.38 115 ASP A O 1
ATOM 882 N N . LEU A 1 116 ? -12.919 14.890 12.388 1.00 70.00 116 LEU A N 1
ATOM 883 C CA . LEU A 1 116 ? -11.995 14.657 11.273 1.00 70.00 116 LEU A CA 1
ATOM 884 C C . LEU A 1 116 ? -12.703 14.501 9.916 1.00 70.00 116 LEU A C 1
ATOM 886 O O . LEU A 1 116 ? -12.088 14.723 8.871 1.00 70.00 116 LEU A O 1
ATOM 890 N N . GLN A 1 117 ? -13.991 14.140 9.879 1.00 72.62 117 GLN A N 1
ATOM 891 C CA . GLN A 1 117 ? -14.726 13.871 8.633 1.00 72.62 117 GLN A CA 1
ATOM 892 C C . GLN A 1 117 ? -14.668 14.990 7.580 1.00 72.62 117 GLN A C 1
ATOM 894 O O . GLN A 1 117 ? -14.523 14.649 6.401 1.00 72.62 117 GLN A O 1
ATOM 899 N N . PRO A 1 118 ? -14.790 16.288 7.924 1.00 73.69 118 PRO A N 1
ATOM 900 C CA . PRO A 1 118 ? -14.642 17.368 6.951 1.00 73.69 118 PRO A CA 1
ATOM 901 C C . PRO A 1 118 ? -13.269 17.338 6.268 1.00 73.69 118 PRO A C 1
ATOM 903 O O . PRO A 1 118 ? -13.194 17.392 5.042 1.00 73.69 118 PRO A O 1
ATOM 906 N N . LEU A 1 119 ? -12.201 17.147 7.050 1.00 74.00 119 LEU A N 1
ATOM 907 C CA . LEU A 1 119 ? -10.824 17.074 6.561 1.00 74.00 119 LEU A CA 1
ATOM 908 C C . LEU A 1 119 ? -10.592 15.831 5.684 1.00 74.00 119 LEU A C 1
ATOM 910 O O . LEU A 1 119 ? -9.968 15.916 4.630 1.00 74.00 119 LEU A O 1
ATOM 914 N N . LEU A 1 120 ? -11.143 14.679 6.080 1.00 73.75 120 LEU A N 1
ATOM 915 C CA . LEU A 1 120 ? -11.005 13.413 5.349 1.00 73.75 120 LEU A CA 1
ATOM 916 C C . LEU A 1 120 ? -11.790 13.372 4.027 1.00 73.75 120 LEU A C 1
ATOM 918 O O . LEU A 1 120 ? -11.536 12.509 3.182 1.00 73.75 120 LEU A O 1
ATOM 922 N N . LYS A 1 121 ? -12.785 14.249 3.852 1.00 73.38 121 LYS A N 1
ATOM 923 C CA . LYS A 1 121 ? -13.614 14.311 2.638 1.00 73.38 121 LYS A CA 1
ATOM 924 C C . LYS A 1 121 ? -13.024 15.199 1.552 1.00 73.38 121 LYS A C 1
ATOM 926 O O . LYS A 1 121 ? -13.248 14.897 0.379 1.00 73.38 121 LYS A O 1
ATOM 931 N N . ASP A 1 122 ? -12.305 16.252 1.932 1.00 74.31 122 ASP A N 1
ATOM 932 C CA . ASP A 1 122 ? -11.893 17.324 1.024 1.00 74.31 122 ASP A CA 1
ATOM 933 C C . ASP A 1 122 ? -10.371 17.507 0.990 1.00 74.31 122 ASP A C 1
ATOM 935 O O . ASP A 1 122 ? -9.826 18.564 1.307 1.00 74.31 122 ASP A O 1
ATOM 939 N N . LEU A 1 123 ? -9.662 16.445 0.598 1.00 81.94 123 LEU A N 1
ATOM 940 C CA . LEU A 1 123 ? -8.245 16.551 0.269 1.00 81.94 123 LEU A CA 1
ATOM 941 C C . LEU A 1 123 ? -8.117 17.228 -1.097 1.00 81.94 123 LEU A C 1
ATOM 943 O O . LEU A 1 123 ? -8.521 16.667 -2.117 1.00 81.94 123 LEU A O 1
ATOM 947 N N . HIS A 1 124 ? -7.553 18.429 -1.117 1.00 78.38 124 HIS A N 1
ATOM 948 C CA . HIS A 1 124 ? -7.447 19.246 -2.330 1.00 78.38 124 HIS A CA 1
ATOM 949 C C . HIS A 1 124 ? -6.057 19.859 -2.516 1.00 78.38 124 HIS A C 1
ATOM 951 O O . HIS A 1 124 ? -5.669 20.192 -3.641 1.00 78.38 124 HIS A O 1
ATOM 957 N N . ASP A 1 125 ? -5.282 19.960 -1.439 1.00 81.88 125 ASP A N 1
ATOM 958 C CA . ASP A 1 125 ? -3.977 20.600 -1.418 1.00 81.88 125 ASP A CA 1
ATOM 959 C C . ASP A 1 125 ? -2.940 19.789 -0.630 1.00 81.88 125 ASP A C 1
ATOM 961 O O . ASP A 1 125 ? -3.210 18.727 -0.073 1.00 81.88 125 ASP A O 1
ATOM 965 N N . LEU A 1 126 ? -1.696 20.263 -0.654 1.00 79.94 126 LEU A N 1
ATOM 966 C CA . LEU A 1 126 ? -0.594 19.571 0.005 1.00 79.94 126 LEU A CA 1
ATOM 967 C C . LEU A 1 126 ? -0.781 19.512 1.530 1.00 79.94 126 LEU A C 1
ATOM 969 O O . LEU A 1 126 ? -0.480 18.484 2.122 1.00 79.94 126 LEU A O 1
ATOM 973 N N . ALA A 1 127 ? -1.294 20.583 2.141 1.00 80.44 127 ALA A N 1
ATOM 974 C CA . ALA A 1 127 ? -1.448 20.692 3.589 1.00 80.44 127 ALA A CA 1
ATOM 975 C C . ALA A 1 127 ? -2.509 19.725 4.132 1.00 80.44 127 ALA A C 1
ATOM 977 O O . ALA A 1 127 ? -2.295 19.086 5.160 1.00 80.44 127 ALA A O 1
ATOM 978 N N . SER A 1 128 ? -3.628 19.565 3.423 1.00 85.25 128 SER A N 1
ATOM 979 C CA . SER A 1 128 ? -4.661 18.583 3.764 1.00 85.25 128 SER A CA 1
ATOM 980 C C . SER A 1 128 ? -4.130 17.153 3.663 1.00 85.25 128 SER A C 1
ATOM 982 O O . SER A 1 128 ? -4.357 16.362 4.574 1.00 85.25 128 SER A O 1
ATOM 984 N N . VAL A 1 129 ? -3.358 16.823 2.620 1.00 87.94 129 VAL A N 1
ATOM 985 C CA . VAL A 1 129 ? -2.705 15.506 2.508 1.00 87.94 129 VAL A CA 1
ATOM 986 C C . VAL A 1 129 ? -1.688 15.274 3.624 1.00 87.94 129 VAL A C 1
ATOM 988 O O . VAL A 1 129 ? -1.692 14.191 4.203 1.00 87.94 129 VAL A O 1
ATOM 991 N N . ASP A 1 130 ? -0.847 16.259 3.934 1.00 84.94 130 ASP A N 1
ATOM 992 C CA . ASP A 1 130 ? 0.173 16.155 4.984 1.00 84.94 130 ASP A CA 1
ATOM 993 C C . ASP A 1 130 ? -0.472 15.948 6.362 1.00 84.94 130 ASP A C 1
ATOM 995 O O . ASP A 1 130 ? -0.149 14.997 7.071 1.00 84.94 130 ASP A O 1
ATOM 999 N N . THR A 1 131 ? -1.500 16.741 6.681 1.00 85.75 131 THR A N 1
ATOM 1000 C CA . THR A 1 131 ? -2.275 16.598 7.925 1.00 85.75 131 THR A CA 1
ATOM 1001 C C . THR A 1 131 ? -2.897 15.204 8.037 1.00 85.75 131 THR A C 1
ATOM 1003 O O . THR A 1 131 ? -2.798 14.548 9.072 1.00 85.75 131 THR A O 1
ATOM 1006 N N . VAL A 1 132 ? -3.521 14.708 6.964 1.00 90.31 132 VAL A N 1
ATOM 1007 C CA . VAL A 1 132 ? -4.122 13.366 6.956 1.00 90.31 132 VAL A CA 1
ATOM 1008 C C . VAL A 1 132 ? -3.049 12.275 7.058 1.00 90.31 132 VAL A C 1
ATOM 1010 O O . VAL A 1 132 ? -3.254 11.280 7.752 1.00 90.31 132 VAL A O 1
ATOM 1013 N N . ALA A 1 133 ? -1.885 12.453 6.432 1.00 90.44 133 ALA A N 1
ATOM 1014 C CA . ALA A 1 133 ? -0.763 11.527 6.555 1.00 90.44 133 ALA A CA 1
ATOM 1015 C C . ALA A 1 133 ? -0.171 11.506 7.974 1.00 90.44 133 ALA A C 1
ATOM 1017 O O . ALA A 1 133 ? 0.250 10.445 8.441 1.00 90.44 133 ALA A O 1
ATOM 1018 N N . GLU A 1 134 ? -0.157 12.641 8.674 1.00 87.19 134 GLU A N 1
ATOM 1019 C CA . GLU A 1 134 ? 0.241 12.715 10.078 1.00 87.19 134 GLU A CA 1
ATOM 1020 C C . GLU A 1 134 ? -0.760 11.985 10.981 1.00 87.19 134 GLU A C 1
ATOM 1022 O O . GLU A 1 134 ? -0.345 11.169 11.809 1.00 87.19 134 GLU A O 1
ATOM 1027 N N . ILE A 1 135 ? -2.065 12.186 10.763 1.00 88.44 135 ILE A N 1
ATOM 1028 C CA . ILE A 1 135 ? -3.124 11.452 11.475 1.00 88.44 135 ILE A CA 1
ATOM 1029 C C . ILE A 1 135 ? -2.958 9.944 11.268 1.00 88.44 135 ILE A C 1
ATOM 1031 O O . ILE A 1 135 ? -2.957 9.199 12.242 1.00 88.44 135 ILE A O 1
ATOM 1035 N N . ALA A 1 136 ? -2.761 9.487 10.026 1.00 90.75 136 ALA A N 1
ATOM 1036 C CA . ALA A 1 136 ? -2.577 8.068 9.704 1.00 90.75 136 ALA A CA 1
ATOM 1037 C C . ALA A 1 136 ? -1.429 7.407 10.493 1.00 90.75 136 ALA A C 1
ATOM 1039 O O . ALA A 1 136 ? -1.510 6.231 10.860 1.00 90.75 136 ALA A O 1
ATOM 1040 N N . GLN A 1 137 ? -0.364 8.162 10.767 1.00 87.81 137 GLN A N 1
ATOM 1041 C CA . GLN A 1 137 ? 0.840 7.651 11.416 1.00 87.81 137 GLN A CA 1
ATOM 1042 C C . GLN A 1 137 ? 0.808 7.772 12.939 1.00 87.81 137 GLN A C 1
ATOM 1044 O O . GLN A 1 137 ? 1.245 6.849 13.619 1.00 87.81 137 GLN A O 1
ATOM 1049 N N . LYS A 1 138 ? 0.339 8.907 13.467 1.00 86.94 138 LYS A N 1
ATOM 1050 C CA . LYS A 1 138 ? 0.594 9.297 14.863 1.00 86.94 138 LYS A CA 1
ATOM 1051 C C . LYS A 1 138 ? -0.646 9.342 15.747 1.00 86.94 138 LYS A C 1
ATOM 1053 O O . LYS A 1 138 ? -0.495 9.453 16.958 1.00 86.94 138 LYS A O 1
ATOM 1058 N N . HIS A 1 139 ? -1.848 9.316 15.173 1.00 84.88 139 HIS A N 1
ATOM 1059 C CA . HIS A 1 139 ? -3.063 9.463 15.968 1.00 84.88 139 HIS A CA 1
ATOM 1060 C C . HIS A 1 139 ? -3.252 8.270 16.917 1.00 84.88 139 HIS A C 1
ATOM 1062 O O . HIS A 1 139 ? -3.048 7.127 16.523 1.00 84.88 139 HIS A O 1
ATOM 1068 N N . GLU A 1 140 ? -3.659 8.524 18.160 1.00 77.31 140 GLU A N 1
ATOM 1069 C CA . GLU A 1 140 ? -3.763 7.479 19.189 1.00 77.31 140 GLU A CA 1
ATOM 1070 C C . GLU A 1 140 ? -4.842 6.438 18.853 1.00 77.31 140 GLU A C 1
ATOM 1072 O O . GLU A 1 140 ? -4.642 5.244 19.056 1.00 77.31 140 GLU A O 1
ATOM 1077 N N . ASP A 1 141 ? -5.965 6.886 18.282 1.00 76.81 141 ASP A N 1
ATOM 1078 C CA . ASP A 1 141 ? -7.060 6.014 17.846 1.00 76.81 141 ASP A CA 1
ATOM 1079 C C . ASP A 1 141 ? -6.751 5.279 16.515 1.00 76.81 141 ASP A C 1
ATOM 1081 O O . ASP A 1 141 ? -6.646 5.926 15.460 1.00 76.81 141 ASP A O 1
ATOM 1085 N N . PRO A 1 142 ? -6.689 3.928 16.510 1.00 76.50 142 PRO A N 1
ATOM 1086 C CA . PRO A 1 142 ? -6.523 3.122 15.299 1.00 76.50 142 PRO A CA 1
ATOM 1087 C C . PRO A 1 142 ? -7.629 3.322 14.251 1.00 76.50 142 PRO A C 1
ATOM 1089 O O . PRO A 1 142 ? -7.375 3.163 13.053 1.00 76.50 142 PRO A O 1
ATOM 1092 N N . SER A 1 143 ? -8.852 3.665 14.666 1.00 76.50 143 SER A N 1
ATOM 1093 C CA . SER A 1 143 ? -9.975 3.918 13.755 1.00 76.50 143 SER A CA 1
ATOM 1094 C C . SER A 1 143 ? -9.766 5.204 12.958 1.00 76.50 143 SER A C 1
ATOM 1096 O O . SER A 1 143 ? -9.937 5.202 11.736 1.00 76.50 143 SER A O 1
ATOM 1098 N N . ALA A 1 144 ? -9.308 6.272 13.616 1.00 81.81 144 ALA A N 1
ATOM 1099 C CA . ALA A 1 144 ? -8.925 7.521 12.963 1.00 81.81 144 ALA A CA 1
ATOM 1100 C C . ALA A 1 144 ? -7.735 7.331 12.014 1.00 81.81 144 ALA A C 1
ATOM 1102 O O . ALA A 1 144 ? -7.787 7.782 10.866 1.00 81.81 144 ALA A O 1
ATOM 1103 N N . ARG A 1 145 ? -6.707 6.579 12.438 1.00 88.31 145 ARG A N 1
ATOM 1104 C CA . ARG A 1 145 ? -5.568 6.231 11.571 1.00 88.31 145 ARG A CA 1
ATOM 1105 C C . ARG A 1 145 ? -6.021 5.506 10.308 1.00 88.31 145 ARG A C 1
ATOM 1107 O O . ARG A 1 145 ? -5.639 5.874 9.199 1.00 88.31 145 ARG A O 1
ATOM 1114 N N . LYS A 1 146 ? -6.891 4.508 10.460 1.00 83.69 146 LYS A N 1
ATOM 1115 C CA . LYS A 1 146 ? -7.451 3.762 9.331 1.00 83.69 146 LYS A CA 1
ATOM 1116 C C . LYS A 1 146 ? -8.278 4.648 8.401 1.00 83.69 146 LYS A C 1
ATOM 1118 O O . LYS A 1 146 ? -8.115 4.562 7.187 1.00 83.69 146 LYS A O 1
ATOM 1123 N N . ALA A 1 147 ? -9.138 5.505 8.944 1.00 84.38 147 ALA A N 1
ATOM 1124 C CA . ALA A 1 147 ? -9.950 6.415 8.141 1.00 84.38 147 ALA A CA 1
ATOM 1125 C C . ALA A 1 147 ? -9.092 7.420 7.354 1.00 84.38 147 ALA A C 1
ATOM 1127 O O . ALA A 1 147 ? -9.429 7.755 6.217 1.00 84.38 147 ALA A O 1
ATOM 1128 N N . ALA A 1 148 ? -7.966 7.854 7.927 1.00 92.12 148 ALA A N 1
ATOM 1129 C CA . ALA A 1 148 ? -6.974 8.675 7.247 1.00 92.12 148 ALA A CA 1
ATOM 1130 C C . ALA A 1 148 ? -6.300 7.931 6.082 1.00 92.12 148 ALA A C 1
ATOM 1132 O O . ALA A 1 148 ? -6.242 8.464 4.972 1.00 92.12 148 ALA A O 1
ATOM 1133 N N . ILE A 1 149 ? -5.891 6.672 6.278 1.00 94.31 149 ILE A N 1
ATOM 1134 C CA . ILE A 1 149 ? -5.371 5.824 5.190 1.00 94.31 149 ILE A CA 1
ATOM 1135 C C . ILE A 1 149 ? -6.427 5.648 4.089 1.00 94.31 149 ILE A C 1
ATOM 1137 O O . ILE A 1 149 ? -6.132 5.861 2.913 1.00 94.31 149 ILE A O 1
ATOM 1141 N N . ASP A 1 150 ? -7.674 5.337 4.451 1.00 89.94 150 ASP A N 1
ATOM 1142 C CA . ASP A 1 150 ? -8.779 5.177 3.497 1.00 89.94 150 ASP A CA 1
ATOM 1143 C C . ASP A 1 150 ? -9.080 6.481 2.731 1.00 89.94 150 ASP A C 1
ATOM 1145 O O . ASP A 1 150 ? -9.508 6.458 1.572 1.00 89.94 150 ASP A O 1
ATOM 1149 N N . ALA A 1 151 ? -8.875 7.646 3.349 1.00 91.69 151 ALA A N 1
ATOM 1150 C CA . ALA A 1 151 ? -8.996 8.937 2.679 1.00 91.69 151 ALA A CA 1
ATOM 1151 C C . ALA A 1 151 ? -7.873 9.154 1.653 1.00 91.69 151 ALA A C 1
ATOM 1153 O O . ALA A 1 151 ? -8.166 9.519 0.512 1.00 91.69 151 ALA A O 1
ATOM 1154 N N . LEU A 1 152 ? -6.620 8.848 2.008 1.00 95.31 152 LEU A N 1
ATOM 1155 C CA . LEU A 1 152 ? -5.479 8.919 1.087 1.00 95.31 152 LEU A CA 1
ATOM 1156 C C . LEU A 1 152 ? -5.640 7.953 -0.092 1.00 95.31 152 LEU A C 1
ATOM 1158 O O . LEU A 1 152 ? -5.459 8.356 -1.240 1.00 95.31 152 LEU A O 1
ATOM 1162 N N . VAL A 1 153 ? -6.059 6.709 0.164 1.00 95.31 153 VAL A N 1
ATOM 1163 C CA . VAL A 1 153 ? -6.350 5.713 -0.881 1.00 95.31 153 VAL A CA 1
ATOM 1164 C C . VAL A 1 153 ? -7.412 6.236 -1.848 1.00 95.31 153 VAL A C 1
ATOM 1166 O O . VAL A 1 153 ? -7.193 6.250 -3.060 1.00 95.31 153 VAL A O 1
ATOM 1169 N N . ARG A 1 154 ? -8.543 6.741 -1.337 1.00 92.31 154 ARG A N 1
ATOM 1170 C CA . ARG A 1 154 ? -9.604 7.308 -2.187 1.00 92.31 154 ARG A CA 1
ATOM 1171 C C . ARG A 1 154 ? -9.127 8.523 -2.978 1.00 92.31 154 ARG A C 1
ATOM 1173 O O . ARG A 1 154 ? -9.522 8.682 -4.132 1.00 92.31 154 ARG A O 1
ATOM 1180 N N . PHE A 1 155 ? -8.299 9.375 -2.379 1.00 92.56 155 PHE A N 1
ATOM 1181 C CA . PHE A 1 155 ? -7.734 10.541 -3.051 1.00 92.56 155 PHE A CA 1
ATOM 1182 C C . PHE A 1 155 ? -6.826 10.133 -4.223 1.00 92.56 155 PHE A C 1
ATOM 1184 O O . PHE A 1 155 ? -6.990 10.651 -5.330 1.00 92.56 155 PHE A O 1
ATOM 1191 N N . VAL A 1 156 ? -5.944 9.147 -4.017 1.00 93.44 156 VAL A N 1
ATOM 1192 C CA . VAL A 1 156 ? -5.087 8.588 -5.076 1.00 93.44 156 VAL A CA 1
ATOM 1193 C C . VAL A 1 156 ? -5.929 7.955 -6.187 1.00 93.44 156 VAL A C 1
ATOM 1195 O O . VAL A 1 156 ? -5.730 8.283 -7.353 1.00 93.44 156 VAL A O 1
ATOM 1198 N N . GLN A 1 157 ? -6.917 7.121 -5.848 1.00 89.75 157 GLN A N 1
ATOM 1199 C CA . GLN A 1 157 ? -7.789 6.450 -6.826 1.00 89.75 157 GLN A CA 1
ATOM 1200 C C . GLN A 1 157 ? -8.589 7.422 -7.697 1.00 89.75 157 GLN A C 1
ATOM 1202 O O . GLN A 1 157 ? -8.789 7.174 -8.884 1.00 89.75 157 GLN A O 1
ATOM 1207 N N . ARG A 1 158 ? -9.063 8.531 -7.118 1.00 87.38 158 ARG A N 1
ATOM 1208 C CA . ARG A 1 158 ? -9.789 9.568 -7.866 1.00 87.38 158 ARG A CA 1
ATOM 1209 C C . ARG A 1 158 ? -8.879 10.359 -8.801 1.00 87.38 158 ARG A C 1
ATOM 1211 O O . ARG A 1 158 ? -9.383 10.990 -9.726 1.00 87.38 158 ARG A O 1
ATOM 1218 N N . GLY A 1 159 ? -7.572 10.386 -8.531 1.00 82.81 159 GLY A N 1
ATOM 1219 C CA . GLY A 1 159 ? -6.623 11.236 -9.246 1.00 82.81 159 GLY A CA 1
ATOM 1220 C C . GLY A 1 159 ? -6.933 12.732 -9.110 1.00 82.81 159 GLY A C 1
ATOM 1221 O O . GLY A 1 159 ? -6.544 13.515 -9.975 1.00 82.81 159 GLY A O 1
ATOM 1222 N N . SER A 1 160 ? -7.657 13.132 -8.059 1.00 72.38 160 SER A N 1
ATOM 1223 C CA . SER A 1 160 ? -8.047 14.520 -7.799 1.00 72.38 160 SER A CA 1
ATOM 1224 C C . SER A 1 160 ? -6.861 15.362 -7.318 1.00 72.38 160 SER A C 1
ATOM 1226 O O . SER A 1 160 ? -5.906 14.839 -6.755 1.00 72.38 160 SER A O 1
ATOM 1228 N N . GLY A 1 161 ? -6.925 16.680 -7.511 1.00 78.44 161 GLY A N 1
ATOM 1229 C CA . GLY A 1 161 ? -5.893 17.611 -7.049 1.00 78.44 161 GLY A CA 1
ATOM 1230 C C . GLY A 1 161 ? -4.719 17.788 -8.016 1.00 78.44 161 GLY A C 1
ATOM 1231 O O . GLY A 1 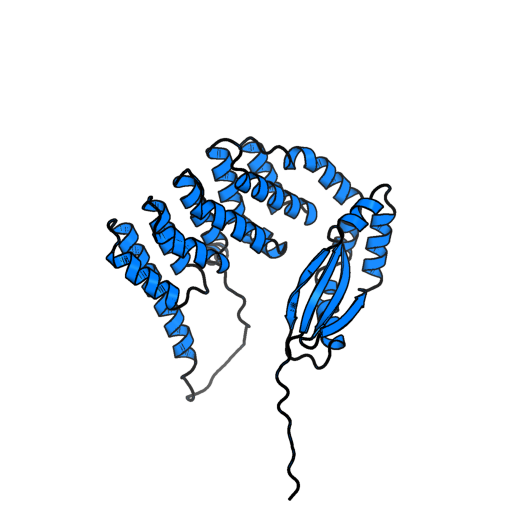161 ? -4.619 17.157 -9.070 1.00 78.44 161 GLY A O 1
ATOM 1232 N N . ASN A 1 162 ? -3.824 18.713 -7.673 1.00 83.50 162 ASN A N 1
ATOM 1233 C CA . ASN A 1 162 ? -2.665 19.013 -8.508 1.00 83.50 162 ASN A CA 1
ATOM 1234 C C . ASN A 1 162 ? -1.587 17.911 -8.410 1.00 83.50 162 ASN A C 1
ATOM 1236 O O . ASN A 1 162 ? -1.614 17.040 -7.540 1.00 83.50 162 ASN A O 1
ATOM 1240 N N . MET A 1 163 ? -0.603 17.967 -9.311 1.00 86.25 163 MET A N 1
ATOM 1241 C CA . MET A 1 163 ? 0.467 16.968 -9.408 1.00 86.25 163 MET A CA 1
ATOM 1242 C C . MET A 1 163 ? 1.254 16.784 -8.102 1.00 86.25 163 MET A C 1
ATOM 1244 O O . MET A 1 163 ? 1.578 15.656 -7.734 1.00 86.25 163 MET A O 1
ATOM 1248 N N . ALA A 1 164 ? 1.569 17.881 -7.407 1.00 85.38 164 ALA A N 1
ATOM 1249 C CA . ALA A 1 164 ? 2.357 17.843 -6.181 1.00 85.38 164 ALA A CA 1
ATOM 1250 C C . ALA A 1 164 ? 1.582 17.155 -5.052 1.00 85.38 164 ALA A C 1
ATOM 1252 O O . ALA A 1 164 ? 2.122 16.270 -4.392 1.00 85.38 164 ALA A O 1
ATOM 1253 N N . THR A 1 165 ? 0.303 17.498 -4.898 1.00 89.56 165 THR A N 1
ATOM 1254 C CA . THR A 1 165 ? -0.592 16.903 -3.902 1.00 89.56 165 THR A CA 1
ATOM 1255 C C . THR A 1 165 ? -0.792 15.406 -4.142 1.00 89.56 165 THR A C 1
ATOM 1257 O O . THR A 1 165 ? -0.641 14.604 -3.223 1.00 89.56 165 THR A O 1
ATOM 1260 N N . ARG A 1 166 ? -1.044 15.001 -5.394 1.00 90.31 166 ARG A N 1
ATOM 1261 C CA . ARG A 1 166 ? -1.191 13.583 -5.774 1.00 90.31 166 ARG A CA 1
ATOM 1262 C C . ARG A 1 166 ? 0.065 12.780 -5.487 1.00 90.31 166 ARG A C 1
ATOM 1264 O O . ARG A 1 166 ? -0.000 11.722 -4.870 1.00 90.31 166 ARG A O 1
ATOM 1271 N N . ARG A 1 167 ? 1.222 13.310 -5.886 1.00 93.12 167 ARG A N 1
ATOM 1272 C CA . ARG A 1 167 ? 2.514 12.681 -5.612 1.00 93.12 167 ARG A CA 1
ATOM 1273 C C . ARG A 1 167 ? 2.749 12.528 -4.111 1.00 93.12 167 ARG A C 1
ATOM 1275 O O . ARG A 1 167 ? 3.228 11.482 -3.689 1.00 93.12 167 ARG A O 1
ATOM 1282 N N . HIS A 1 168 ? 2.431 13.557 -3.329 1.00 91.81 168 HIS A N 1
ATOM 1283 C CA . HIS A 1 168 ? 2.602 13.518 -1.883 1.00 91.81 168 HIS A CA 1
ATOM 1284 C C . HIS A 1 168 ? 1.734 12.427 -1.254 1.00 91.81 168 HIS A C 1
ATOM 1286 O O . HIS A 1 168 ? 2.268 11.614 -0.517 1.00 91.81 168 HIS A O 1
ATOM 1292 N N . ALA A 1 169 ? 0.461 12.307 -1.643 1.00 94.81 169 ALA A N 1
ATOM 1293 C CA . ALA A 1 169 ? -0.413 11.244 -1.142 1.00 94.81 169 ALA A CA 1
ATOM 1294 C C . ALA A 1 169 ? 0.120 9.835 -1.463 1.00 94.81 169 ALA A C 1
ATOM 1296 O O . ALA A 1 169 ? 0.151 8.974 -0.586 1.00 94.81 169 ALA A O 1
ATOM 1297 N N . VAL A 1 170 ? 0.592 9.610 -2.697 1.00 97.38 170 VAL A N 1
ATOM 1298 C CA . VAL A 1 170 ? 1.206 8.332 -3.108 1.00 97.38 170 VAL A CA 1
ATOM 1299 C C . VAL A 1 170 ? 2.460 8.028 -2.283 1.00 97.38 170 VAL A C 1
ATOM 1301 O O . VAL A 1 170 ? 2.612 6.915 -1.792 1.00 97.38 170 VAL A O 1
ATOM 1304 N N . ALA A 1 171 ? 3.344 9.013 -2.104 1.00 95.38 171 ALA A N 1
ATOM 1305 C CA . ALA A 1 171 ? 4.569 8.844 -1.326 1.00 95.38 171 ALA A CA 1
ATOM 1306 C C . ALA A 1 171 ? 4.280 8.596 0.164 1.00 95.38 171 ALA A C 1
ATOM 1308 O O . ALA A 1 171 ? 4.901 7.724 0.769 1.00 95.38 171 ALA A O 1
ATOM 1309 N N . SER A 1 172 ? 3.308 9.311 0.739 1.00 95.38 172 SER A N 1
ATOM 1310 C CA . SER A 1 172 ? 2.899 9.147 2.135 1.00 95.38 172 SER A CA 1
ATOM 1311 C C . SER A 1 172 ? 2.426 7.723 2.419 1.00 95.38 172 SER A C 1
ATOM 1313 O O . SER A 1 172 ? 2.789 7.166 3.450 1.00 95.38 172 SER A O 1
ATOM 1315 N N . LEU A 1 173 ? 1.675 7.103 1.497 1.00 96.75 173 LEU A N 1
ATOM 1316 C CA . LEU A 1 173 ? 1.249 5.703 1.629 1.00 96.75 173 LEU A CA 1
ATOM 1317 C C . LEU A 1 173 ? 2.430 4.717 1.666 1.00 96.75 173 LEU A C 1
ATOM 1319 O O . LEU A 1 173 ? 2.335 3.704 2.349 1.00 96.75 173 LEU A O 1
ATOM 1323 N N . GLY A 1 174 ? 3.537 5.005 0.975 1.00 94.06 174 GLY A N 1
ATOM 1324 C CA . GLY A 1 174 ? 4.734 4.154 0.990 1.00 94.06 174 GLY A CA 1
ATOM 1325 C C . GLY A 1 174 ? 5.478 4.179 2.326 1.00 94.06 174 GLY A C 1
ATOM 1326 O O . GLY A 1 174 ? 5.835 3.136 2.867 1.00 94.06 174 GLY A O 1
ATOM 1327 N N . ILE A 1 175 ? 5.661 5.369 2.908 1.00 90.38 175 ILE A N 1
ATOM 1328 C CA . ILE A 1 175 ? 6.444 5.530 4.148 1.00 90.38 175 ILE A CA 1
ATOM 1329 C C . ILE A 1 175 ? 5.712 5.041 5.407 1.00 90.38 175 ILE A C 1
ATOM 1331 O O . ILE A 1 175 ? 6.350 4.807 6.431 1.00 90.38 175 ILE A O 1
ATOM 1335 N N . MET A 1 176 ? 4.391 4.848 5.344 1.00 90.06 176 MET A N 1
ATOM 1336 C CA . MET A 1 176 ? 3.565 4.425 6.483 1.00 90.06 176 MET A CA 1
ATOM 1337 C C . MET A 1 176 ? 3.371 2.899 6.582 1.00 90.06 176 MET A C 1
ATOM 1339 O O . MET A 1 176 ? 2.377 2.439 7.142 1.00 90.06 176 MET A O 1
ATOM 1343 N N . GLY A 1 177 ? 4.317 2.110 6.057 1.00 85.38 177 GLY A N 1
ATOM 1344 C CA . GLY A 1 177 ? 4.240 0.642 6.027 1.00 85.38 177 GLY A CA 1
ATOM 1345 C C . GLY A 1 177 ? 3.921 -0.001 7.382 1.00 85.38 177 GLY A C 1
ATOM 1346 O O . GLY A 1 177 ? 3.016 -0.827 7.453 1.00 85.38 177 GLY A O 1
ATOM 1347 N N . ASP A 1 178 ? 4.568 0.451 8.462 1.00 82.81 178 ASP A N 1
ATOM 1348 C CA . ASP A 1 178 ? 4.354 -0.092 9.815 1.00 82.81 178 ASP A CA 1
ATOM 1349 C C . ASP A 1 178 ? 2.894 0.110 10.269 1.00 82.81 178 ASP A C 1
ATOM 1351 O O . ASP A 1 178 ? 2.260 -0.803 10.794 1.00 82.81 178 ASP A O 1
ATOM 1355 N N . ALA A 1 179 ? 2.319 1.287 9.990 1.00 79.62 179 ALA A N 1
ATOM 1356 C CA . ALA A 1 179 ? 0.927 1.590 10.310 1.00 79.62 179 ALA A CA 1
ATOM 1357 C C . ALA A 1 179 ? -0.059 0.777 9.459 1.00 79.62 179 ALA A C 1
ATOM 1359 O O . ALA A 1 179 ? -1.079 0.297 9.952 1.00 79.62 179 ALA A O 1
ATOM 1360 N N . ILE A 1 180 ? 0.239 0.616 8.171 1.00 83.69 180 ILE A N 1
ATOM 1361 C CA . ILE A 1 180 ? -0.583 -0.150 7.230 1.00 83.69 180 ILE A CA 1
ATOM 1362 C C . ILE A 1 180 ? -0.653 -1.632 7.624 1.00 83.69 180 ILE A C 1
ATOM 1364 O O . ILE A 1 180 ? -1.725 -2.246 7.528 1.00 83.69 180 ILE A O 1
ATOM 1368 N N . GLU A 1 181 ? 0.478 -2.198 8.046 1.00 79.56 181 GLU A N 1
ATOM 1369 C CA . GLU A 1 181 ? 0.586 -3.579 8.507 1.00 79.56 181 GLU A CA 1
ATOM 1370 C C . GLU A 1 181 ? -0.176 -3.780 9.821 1.00 79.56 181 GLU A C 1
ATOM 1372 O O . GLU A 1 181 ? -1.066 -4.630 9.887 1.00 79.56 181 GLU A O 1
ATOM 1377 N N . GLU A 1 182 ? 0.082 -2.931 10.822 1.00 77.50 182 GLU A N 1
ATOM 1378 C CA . GLU A 1 182 ? -0.582 -2.959 12.132 1.00 77.50 182 GLU A CA 1
ATOM 1379 C C . GLU A 1 182 ? -2.117 -2.896 12.015 1.00 77.50 182 GLU A C 1
ATOM 1381 O O . GLU A 1 182 ? -2.847 -3.609 12.707 1.00 77.50 182 GLU A O 1
ATOM 1386 N N . LEU A 1 183 ? -2.627 -2.061 11.104 1.00 73.75 183 LEU A N 1
ATOM 1387 C CA . LEU A 1 183 ? -4.064 -1.860 10.893 1.00 73.75 183 LEU A CA 1
ATOM 1388 C C . LEU A 1 183 ? -4.703 -2.920 9.980 1.00 73.75 183 LEU A C 1
ATOM 1390 O O . LEU A 1 183 ? -5.926 -2.914 9.787 1.00 73.75 183 LEU A O 1
ATOM 1394 N N . GLY A 1 184 ? -3.905 -3.826 9.404 1.00 80.19 184 GLY A N 1
ATOM 1395 C CA . GLY A 1 184 ? -4.378 -4.889 8.519 1.00 80.19 184 GLY A CA 1
ATOM 1396 C C . GLY A 1 184 ? -5.012 -4.370 7.224 1.00 80.19 184 GLY A C 1
ATOM 1397 O O . GLY A 1 184 ? -5.952 -4.980 6.711 1.00 80.19 184 GLY A O 1
ATOM 1398 N N . VAL A 1 185 ? -4.538 -3.230 6.707 1.00 84.25 185 VAL A N 1
ATOM 1399 C CA . VAL A 1 185 ? -5.072 -2.578 5.490 1.00 84.25 185 VAL A CA 1
ATOM 1400 C C . VAL A 1 185 ? -4.138 -2.669 4.282 1.00 84.25 185 VAL A C 1
ATOM 1402 O O . VAL A 1 185 ? -4.460 -2.146 3.217 1.00 84.25 185 VAL A O 1
ATOM 1405 N N . ALA A 1 186 ? -3.028 -3.404 4.405 1.00 84.19 186 ALA A N 1
ATOM 1406 C CA . ALA A 1 186 ? -2.016 -3.562 3.358 1.00 84.19 186 ALA A CA 1
ATOM 1407 C C . ALA A 1 186 ? -2.585 -3.934 1.982 1.00 84.19 186 ALA A C 1
ATOM 1409 O O . ALA A 1 186 ? -2.151 -3.383 0.980 1.00 84.19 186 ALA A O 1
ATOM 1410 N N . GLY A 1 187 ? -3.602 -4.803 1.917 1.00 85.50 187 GLY A N 1
ATOM 1411 C CA . GLY A 1 187 ? -4.179 -5.209 0.629 1.00 85.50 187 GLY A CA 1
ATOM 1412 C C . GLY A 1 187 ? -4.773 -4.053 -0.161 1.00 85.50 187 GLY A C 1
ATOM 1413 O O . GLY A 1 187 ? -4.399 -3.843 -1.307 1.00 85.50 187 GLY A O 1
ATOM 1414 N N . ALA A 1 188 ? -5.624 -3.250 0.477 1.00 87.88 188 ALA A N 1
ATOM 1415 C CA . ALA A 1 188 ? -6.261 -2.118 -0.188 1.00 87.88 188 ALA A CA 1
ATOM 1416 C C . ALA A 1 188 ? -5.235 -1.068 -0.646 1.00 87.88 188 ALA A C 1
ATOM 1418 O O . ALA A 1 188 ? -5.384 -0.486 -1.722 1.00 87.88 188 ALA A O 1
ATOM 1419 N N . VAL A 1 189 ? -4.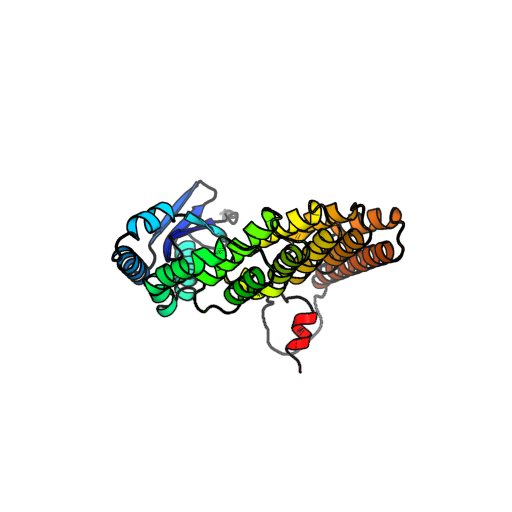183 -0.842 0.150 1.00 95.81 189 VAL A N 1
ATOM 1420 C CA . VAL A 1 189 ? -3.123 0.111 -0.201 1.00 95.81 189 VAL A CA 1
ATOM 1421 C C . VAL A 1 189 ? -2.276 -0.411 -1.360 1.00 95.81 189 VAL A C 1
ATOM 1423 O O . VAL A 1 189 ? -2.049 0.324 -2.319 1.00 95.81 189 VAL A O 1
ATOM 1426 N N . VAL A 1 190 ? -1.859 -1.679 -1.320 1.00 96.94 190 VAL A N 1
ATOM 1427 C CA . VAL A 1 190 ? -1.074 -2.301 -2.396 1.00 96.94 190 VAL A CA 1
ATOM 1428 C C . VAL A 1 190 ? -1.871 -2.359 -3.696 1.00 96.94 190 VAL A C 1
ATOM 1430 O O . VAL A 1 190 ? -1.318 -2.029 -4.743 1.00 96.94 190 VAL A O 1
ATOM 1433 N N . ASP A 1 191 ? -3.164 -2.683 -3.652 1.00 94.62 191 ASP A N 1
ATOM 1434 C CA . ASP A 1 191 ? -4.035 -2.679 -4.835 1.00 94.62 191 ASP A CA 1
ATOM 1435 C C . ASP A 1 191 ? -4.153 -1.269 -5.433 1.00 94.62 191 ASP A C 1
ATOM 1437 O O . ASP A 1 191 ? -4.009 -1.076 -6.643 1.00 94.62 191 ASP A O 1
ATOM 1441 N N . CYS A 1 192 ? -4.355 -0.258 -4.581 1.00 97.38 192 CYS A N 1
ATOM 1442 C CA . CYS A 1 192 ? -4.414 1.144 -4.989 1.00 97.38 192 CYS A CA 1
ATOM 1443 C C . CYS A 1 192 ? -3.108 1.607 -5.650 1.00 97.38 192 CYS A C 1
ATOM 1445 O O . CYS A 1 192 ? -3.127 2.204 -6.729 1.00 97.38 192 CYS A O 1
ATOM 1447 N N . LEU A 1 193 ? -1.968 1.338 -5.013 1.00 98.38 193 LEU A N 1
ATOM 1448 C CA . LEU A 1 193 ? -0.660 1.735 -5.522 1.00 98.38 193 LEU A CA 1
ATOM 1449 C C . LEU A 1 193 ? -0.269 0.940 -6.774 1.00 98.38 193 LEU A C 1
ATOM 1451 O O . LEU A 1 193 ? 0.309 1.520 -7.685 1.00 98.38 193 LEU A O 1
ATOM 1455 N N . SER A 1 194 ? -0.644 -0.335 -6.876 1.00 98.38 194 SER A N 1
ATOM 1456 C CA . SER A 1 194 ? -0.451 -1.153 -8.083 1.00 98.38 194 SER A CA 1
ATOM 1457 C C . SER A 1 194 ? -1.238 -0.592 -9.263 1.00 98.38 194 SER A C 1
ATOM 1459 O O . SER A 1 194 ? -0.688 -0.394 -10.346 1.00 98.38 194 SER A O 1
ATOM 1461 N N . PHE A 1 195 ? -2.507 -0.234 -9.044 1.00 95.94 195 PHE A N 1
ATOM 1462 C CA . PHE A 1 195 ? -3.310 0.423 -10.070 1.00 95.94 195 PHE A CA 1
ATOM 1463 C C . PHE A 1 195 ? -2.694 1.762 -10.498 1.00 95.94 195 PHE A C 1
ATOM 1465 O O . PHE A 1 195 ? -2.600 2.038 -11.694 1.00 95.94 195 PHE A O 1
ATOM 1472 N N . CYS A 1 196 ? -2.233 2.568 -9.535 1.00 97.12 196 CYS A N 1
ATOM 1473 C CA . CYS A 1 196 ? -1.540 3.834 -9.779 1.00 97.12 196 CYS A CA 1
ATOM 1474 C C . CYS A 1 196 ? -0.242 3.626 -10.579 1.00 97.12 196 CYS A C 1
ATOM 1476 O O . CYS A 1 196 ? 0.013 4.345 -11.541 1.00 97.12 196 CYS A O 1
ATOM 1478 N N . PHE A 1 197 ? 0.542 2.600 -10.244 1.00 98.31 197 PHE A N 1
ATOM 1479 C CA . PHE A 1 197 ? 1.790 2.257 -10.922 1.00 98.31 197 PHE A CA 1
ATOM 1480 C C . PHE A 1 197 ? 1.588 1.911 -12.399 1.00 98.31 197 PHE A C 1
ATOM 1482 O O . PHE A 1 197 ? 2.427 2.262 -13.222 1.00 98.31 197 PHE A O 1
ATOM 1489 N N . GLU A 1 198 ? 0.468 1.277 -12.742 1.00 95.62 198 GLU A N 1
ATOM 1490 C CA . GLU A 1 198 ? 0.162 0.857 -14.112 1.00 95.62 198 GLU A CA 1
ATOM 1491 C C . GLU A 1 198 ? -0.569 1.932 -14.928 1.00 95.62 198 GLU A C 1
ATOM 1493 O O . GLU A 1 198 ? -0.311 2.086 -16.120 1.00 95.62 198 GLU A O 1
ATOM 1498 N N . ASN A 1 199 ? -1.483 2.678 -14.302 1.00 93.19 199 ASN A N 1
ATOM 1499 C CA . ASN A 1 199 ? -2.505 3.436 -15.030 1.00 93.19 199 ASN A CA 1
ATOM 1500 C C . ASN A 1 199 ? -2.389 4.957 -14.892 1.00 93.19 199 ASN A C 1
ATOM 1502 O O . ASN A 1 199 ? -3.113 5.678 -15.580 1.00 93.19 199 ASN A O 1
ATOM 1506 N N . GLU A 1 200 ? -1.503 5.478 -14.037 1.00 94.12 200 GLU A N 1
ATOM 1507 C CA . GLU A 1 200 ? -1.353 6.929 -13.905 1.00 94.12 200 GLU A CA 1
ATOM 1508 C C . GLU A 1 200 ? -0.928 7.574 -15.228 1.00 94.12 200 GLU A C 1
ATOM 1510 O O . GLU A 1 200 ? 0.112 7.190 -15.771 1.00 94.12 200 GLU A O 1
ATOM 1515 N N . PRO A 1 201 ? -1.639 8.598 -15.743 1.00 90.69 201 PRO A N 1
ATOM 1516 C CA . PRO A 1 201 ? -1.239 9.255 -16.984 1.00 90.69 201 PRO A CA 1
ATOM 1517 C C . PRO A 1 201 ? 0.168 9.854 -16.911 1.00 90.69 201 PRO A C 1
ATOM 1519 O O . PRO A 1 201 ? 0.918 9.822 -17.888 1.00 90.69 201 PRO A O 1
ATOM 1522 N N . ALA A 1 202 ? 0.551 10.378 -15.742 1.00 91.69 202 ALA A N 1
ATOM 1523 C CA . ALA A 1 202 ? 1.854 10.990 -15.538 1.00 91.69 202 ALA A CA 1
ATOM 1524 C C . ALA A 1 202 ? 2.915 9.929 -15.184 1.00 91.69 202 ALA A C 1
ATOM 1526 O O . ALA A 1 202 ? 2.847 9.340 -14.102 1.00 91.69 202 ALA A O 1
ATOM 1527 N N . PRO A 1 203 ? 3.966 9.734 -16.008 1.00 94.38 203 PRO A N 1
ATOM 1528 C CA . PRO A 1 203 ? 4.985 8.711 -15.746 1.00 94.38 203 PRO A CA 1
ATOM 1529 C C . PRO A 1 203 ? 5.723 8.897 -14.420 1.00 94.38 203 PRO A C 1
ATOM 1531 O O . PRO A 1 203 ? 6.173 7.938 -13.799 1.00 94.38 203 PRO A O 1
ATOM 1534 N N . PHE A 1 204 ? 5.849 10.143 -13.967 1.00 93.56 204 PHE A N 1
ATOM 1535 C CA . PHE A 1 204 ? 6.460 10.447 -12.682 1.00 93.56 204 PHE A CA 1
ATOM 1536 C C . PHE A 1 204 ? 5.604 9.975 -11.491 1.00 93.56 204 PHE A C 1
ATOM 1538 O O . PHE A 1 204 ? 6.168 9.564 -10.475 1.00 93.56 204 PHE A O 1
ATOM 1545 N N . LEU A 1 205 ? 4.269 9.981 -11.610 1.00 95.44 205 LEU A N 1
ATOM 1546 C CA . LEU A 1 205 ? 3.383 9.411 -10.589 1.00 95.44 205 LEU A CA 1
ATOM 1547 C C . LEU A 1 205 ? 3.429 7.885 -10.610 1.00 95.44 205 LEU A C 1
ATOM 1549 O O . LEU A 1 205 ? 3.580 7.305 -9.541 1.00 95.44 205 LEU A O 1
ATOM 1553 N N . ARG A 1 206 ? 3.451 7.249 -11.794 1.00 98.00 206 ARG A N 1
ATOM 1554 C CA . ARG A 1 206 ? 3.706 5.798 -11.909 1.00 98.00 206 ARG A CA 1
ATOM 1555 C C . ARG A 1 206 ? 5.000 5.412 -11.198 1.00 98.00 206 ARG A C 1
ATOM 1557 O O . ARG A 1 206 ? 5.000 4.569 -10.310 1.00 98.00 206 ARG A O 1
ATOM 1564 N N . ARG A 1 207 ? 6.101 6.109 -11.496 1.00 96.81 207 ARG A N 1
ATOM 1565 C CA . ARG A 1 207 ? 7.393 5.901 -10.818 1.00 96.81 207 ARG A CA 1
ATOM 1566 C C . ARG A 1 207 ? 7.282 6.063 -9.295 1.00 96.81 207 ARG A C 1
ATOM 1568 O O . ARG A 1 207 ? 7.848 5.259 -8.570 1.00 96.81 207 ARG A O 1
ATOM 1575 N N . THR A 1 208 ? 6.553 7.077 -8.820 1.00 97.44 208 THR A N 1
ATOM 1576 C CA . THR A 1 208 ? 6.343 7.318 -7.379 1.00 97.44 208 THR A CA 1
ATOM 1577 C C . THR A 1 208 ? 5.519 6.201 -6.732 1.00 97.44 208 THR A C 1
ATOM 1579 O O . THR A 1 208 ? 5.826 5.794 -5.621 1.00 97.44 208 THR A O 1
ATOM 1582 N N . ALA A 1 209 ? 4.514 5.660 -7.422 1.00 98.38 209 ALA A N 1
ATOM 1583 C CA . ALA A 1 209 ? 3.766 4.502 -6.941 1.00 98.38 209 ALA A CA 1
ATOM 1584 C C . ALA A 1 209 ? 4.654 3.255 -6.854 1.00 98.38 209 ALA A C 1
ATOM 1586 O O . ALA A 1 209 ? 4.590 2.531 -5.869 1.00 98.38 209 ALA A O 1
ATOM 1587 N N . GLY A 1 210 ? 5.546 3.055 -7.828 1.00 98.00 210 GLY A N 1
ATOM 1588 C CA . GLY A 1 210 ? 6.573 2.018 -7.756 1.00 98.00 210 GLY A CA 1
ATOM 1589 C C . GLY A 1 210 ? 7.569 2.222 -6.604 1.00 98.00 210 GLY A C 1
ATOM 1590 O O . GLY A 1 210 ? 7.952 1.240 -5.978 1.00 98.00 210 GLY A O 1
ATOM 1591 N N . ASP A 1 211 ? 7.970 3.468 -6.299 1.00 97.25 211 ASP A N 1
ATOM 1592 C CA . ASP A 1 211 ? 8.772 3.785 -5.100 1.00 97.25 211 ASP A CA 1
ATOM 1593 C C . ASP A 1 211 ? 8.010 3.344 -3.833 1.00 97.25 211 ASP A C 1
ATOM 1595 O O . ASP A 1 211 ? 8.530 2.567 -3.039 1.00 97.25 211 ASP A O 1
ATOM 1599 N N . ALA A 1 212 ? 6.746 3.764 -3.701 1.00 97.88 212 ALA A N 1
ATOM 1600 C CA . ALA A 1 212 ? 5.912 3.468 -2.539 1.00 97.88 212 ALA A CA 1
ATOM 1601 C C . ALA A 1 212 ? 5.656 1.962 -2.351 1.00 97.88 212 ALA A C 1
ATOM 1603 O O . ALA A 1 212 ? 5.725 1.464 -1.233 1.00 97.88 212 ALA A O 1
ATOM 1604 N N . LEU A 1 213 ? 5.400 1.214 -3.430 1.00 97.88 213 LEU A N 1
ATOM 1605 C CA . LEU A 1 213 ? 5.253 -0.246 -3.370 1.00 97.88 213 LEU A CA 1
ATOM 1606 C C . LEU A 1 213 ? 6.539 -0.941 -2.905 1.00 97.88 213 LEU A C 1
ATOM 1608 O O . LEU A 1 213 ? 6.468 -1.931 -2.181 1.00 97.88 213 LEU A O 1
ATOM 1612 N N . ASN A 1 214 ? 7.702 -0.423 -3.303 1.00 94.88 214 ASN A N 1
ATOM 1613 C CA . ASN A 1 214 ? 8.988 -0.958 -2.871 1.00 94.88 214 ASN A CA 1
ATOM 1614 C C . ASN A 1 214 ? 9.237 -0.695 -1.377 1.00 94.88 214 ASN A C 1
ATOM 1616 O O . ASN A 1 214 ? 9.729 -1.574 -0.677 1.00 94.88 214 ASN A O 1
ATOM 1620 N N . ASP A 1 215 ? 8.845 0.482 -0.880 1.00 94.12 215 ASP A N 1
ATOM 1621 C CA . ASP A 1 215 ? 8.931 0.824 0.547 1.00 94.12 215 ASP A CA 1
ATOM 1622 C C . ASP A 1 215 ? 8.015 -0.059 1.411 1.00 94.12 215 ASP A C 1
ATOM 1624 O O . ASP A 1 215 ? 8.385 -0.423 2.530 1.00 94.12 215 ASP A O 1
ATOM 1628 N N . LEU A 1 216 ? 6.848 -0.445 0.877 1.00 92.88 216 LEU A N 1
ATOM 1629 C CA . LEU A 1 216 ? 5.939 -1.395 1.526 1.00 92.88 216 LEU A CA 1
ATOM 1630 C C . LEU A 1 216 ? 6.480 -2.829 1.533 1.00 92.88 216 LEU A C 1
ATOM 1632 O O . LEU A 1 216 ? 6.171 -3.583 2.451 1.00 92.88 216 LEU A O 1
ATOM 1636 N N . GLY A 1 217 ? 7.257 -3.222 0.520 1.00 92.00 217 GLY A N 1
ATOM 1637 C CA . GLY A 1 217 ? 7.880 -4.546 0.458 1.00 92.00 217 GLY A CA 1
ATOM 1638 C C . GLY A 1 217 ? 6.897 -5.711 0.280 1.00 92.00 217 GLY A C 1
ATOM 1639 O O . GLY A 1 217 ? 7.247 -6.851 0.574 1.00 92.00 217 GLY A O 1
ATOM 1640 N N . ASP A 1 218 ? 5.666 -5.448 -0.167 1.00 91.38 218 ASP A N 1
ATOM 1641 C CA . ASP A 1 218 ? 4.619 -6.467 -0.253 1.00 91.38 218 ASP A CA 1
ATOM 1642 C C . ASP A 1 218 ? 4.693 -7.267 -1.573 1.00 91.38 218 ASP A C 1
ATOM 1644 O O . ASP A 1 218 ? 4.550 -6.681 -2.655 1.00 91.38 218 ASP A O 1
ATOM 1648 N N . PRO A 1 219 ? 4.826 -8.610 -1.529 1.00 93.50 219 PRO A N 1
ATOM 1649 C CA . PRO A 1 219 ? 4.927 -9.456 -2.723 1.00 93.50 219 PRO A CA 1
ATOM 1650 C C . PRO A 1 219 ? 3.731 -9.353 -3.680 1.00 93.50 219 PRO A C 1
ATOM 1652 O O . PRO A 1 219 ? 3.854 -9.653 -4.870 1.00 93.50 219 PRO A O 1
ATOM 1655 N N . ARG A 1 220 ? 2.564 -8.899 -3.206 1.00 94.56 220 ARG A N 1
ATOM 1656 C CA . ARG A 1 220 ? 1.373 -8.688 -4.047 1.00 94.56 220 ARG A CA 1
ATOM 1657 C C . ARG A 1 220 ? 1.574 -7.606 -5.109 1.00 94.56 220 ARG A C 1
ATOM 1659 O O . ARG A 1 220 ? 0.813 -7.571 -6.071 1.00 94.56 220 ARG A O 1
ATOM 1666 N N . ALA A 1 221 ? 2.610 -6.775 -4.981 1.00 96.62 221 ALA A N 1
ATOM 1667 C CA . ALA A 1 221 ? 2.995 -5.781 -5.979 1.00 96.62 221 ALA A CA 1
ATOM 1668 C C . ALA A 1 221 ? 3.711 -6.382 -7.208 1.00 96.62 221 ALA A C 1
ATOM 1670 O O . ALA A 1 221 ? 3.756 -5.751 -8.267 1.00 96.62 221 ALA A O 1
ATOM 1671 N N . ILE A 1 222 ? 4.260 -7.601 -7.104 1.00 97.81 222 ILE A N 1
ATOM 1672 C CA . ILE A 1 222 ? 5.074 -8.225 -8.164 1.00 97.81 222 ILE A CA 1
ATOM 1673 C C . ILE A 1 222 ? 4.326 -8.316 -9.508 1.00 97.81 222 ILE A C 1
ATOM 1675 O O . ILE A 1 222 ? 4.908 -7.927 -10.523 1.00 97.81 222 ILE A O 1
ATOM 1679 N N . PRO A 1 223 ? 3.051 -8.757 -9.583 1.00 98.00 223 PRO A N 1
ATOM 1680 C CA . PRO A 1 223 ? 2.326 -8.810 -10.853 1.00 98.00 223 PRO A CA 1
ATOM 1681 C C . PRO A 1 223 ? 2.209 -7.450 -11.553 1.00 98.00 223 PRO A C 1
ATOM 1683 O O . PRO A 1 223 ? 2.291 -7.390 -12.781 1.00 98.00 223 PRO A O 1
ATOM 1686 N N . ALA A 1 224 ? 2.035 -6.368 -10.789 1.00 98.12 224 ALA A N 1
ATOM 1687 C CA . ALA A 1 224 ? 1.980 -5.013 -11.331 1.00 98.12 224 ALA A CA 1
ATOM 1688 C C . ALA A 1 224 ? 3.349 -4.571 -11.858 1.00 98.12 224 ALA A C 1
ATOM 1690 O O . ALA A 1 224 ? 3.457 -4.056 -12.972 1.00 98.12 224 ALA A O 1
ATOM 1691 N N . ALA A 1 225 ? 4.415 -4.862 -11.109 1.00 98.38 225 ALA A N 1
ATOM 1692 C CA . ALA A 1 225 ? 5.777 -4.584 -11.543 1.00 98.38 225 ALA A CA 1
ATOM 1693 C C . ALA A 1 225 ? 6.156 -5.349 -12.820 1.00 98.38 225 ALA A C 1
ATOM 1695 O O . ALA A 1 225 ? 6.714 -4.757 -13.740 1.00 98.38 225 ALA A O 1
ATOM 1696 N N . LEU A 1 226 ? 5.773 -6.622 -12.950 1.00 98.38 226 LEU A N 1
ATOM 1697 C CA . LEU A 1 226 ? 6.012 -7.396 -14.174 1.00 98.38 226 LEU A CA 1
ATOM 1698 C C . LEU A 1 226 ? 5.341 -6.761 -15.402 1.00 98.38 226 LEU A C 1
ATOM 1700 O O . LEU A 1 226 ? 5.936 -6.727 -16.479 1.00 98.38 226 LEU A O 1
ATOM 1704 N N . ARG A 1 227 ? 4.128 -6.208 -15.255 1.00 98.25 227 ARG A N 1
ATOM 1705 C CA . ARG A 1 227 ? 3.467 -5.445 -16.331 1.00 98.25 227 ARG A CA 1
ATOM 1706 C C . ARG A 1 227 ? 4.203 -4.136 -16.634 1.00 98.25 227 ARG A C 1
ATOM 1708 O O . ARG A 1 227 ? 4.402 -3.804 -17.803 1.00 98.25 227 ARG A O 1
ATOM 1715 N N . ALA A 1 228 ? 4.665 -3.434 -15.600 1.00 98.31 228 ALA A N 1
ATOM 1716 C CA . ALA A 1 228 ? 5.378 -2.163 -15.715 1.00 98.31 228 ALA A CA 1
ATOM 1717 C C . ALA A 1 228 ? 6.777 -2.272 -16.362 1.00 98.31 228 ALA A C 1
ATOM 1719 O O . ALA A 1 228 ? 7.314 -1.260 -16.813 1.00 98.31 228 ALA A O 1
ATOM 1720 N N . LEU A 1 229 ? 7.344 -3.477 -16.524 1.00 98.44 229 LEU A N 1
ATOM 1721 C CA . LEU A 1 229 ? 8.548 -3.697 -17.346 1.00 98.44 229 LEU A CA 1
ATOM 1722 C C . LEU A 1 229 ? 8.349 -3.314 -18.822 1.00 98.44 229 LEU A C 1
ATOM 1724 O O . LEU A 1 229 ? 9.326 -3.141 -19.540 1.00 98.44 229 LEU A O 1
ATOM 1728 N N . LYS A 1 230 ? 7.104 -3.157 -19.286 1.00 97.44 230 LYS A N 1
ATOM 1729 C CA . LYS A 1 230 ? 6.769 -2.716 -20.652 1.00 97.44 230 LYS A CA 1
ATOM 1730 C C . LYS A 1 230 ? 6.342 -1.246 -20.719 1.00 97.44 230 LYS A C 1
ATOM 1732 O O . LYS A 1 230 ? 5.844 -0.802 -21.752 1.00 97.44 230 LYS A O 1
ATOM 1737 N N . ASP A 1 231 ? 6.504 -0.486 -19.634 1.00 98.50 231 ASP A N 1
ATOM 1738 C CA . ASP A 1 231 ? 6.072 0.912 -19.584 1.00 98.50 231 ASP A CA 1
ATOM 1739 C C . ASP A 1 231 ? 6.824 1.783 -20.615 1.00 98.50 231 ASP A C 1
ATOM 1741 O O . ASP A 1 231 ? 8.039 1.626 -20.789 1.00 98.50 231 ASP A O 1
ATOM 1745 N N . PRO A 1 232 ? 6.160 2.758 -21.270 1.00 97.25 232 PRO A N 1
ATOM 1746 C CA . PRO A 1 232 ? 6.828 3.670 -22.202 1.00 97.25 232 PRO A CA 1
ATOM 1747 C C . PRO A 1 232 ? 7.987 4.462 -21.573 1.00 97.25 232 PRO A C 1
ATOM 1749 O O . PRO A 1 232 ? 8.963 4.800 -22.245 1.00 97.25 232 PRO A O 1
ATOM 1752 N N . SER A 1 233 ? 7.902 4.762 -20.277 1.00 98.06 233 SER A N 1
ATOM 1753 C CA . SER A 1 233 ? 8.913 5.500 -19.532 1.00 98.06 233 SER A CA 1
ATOM 1754 C C . SER A 1 233 ? 9.991 4.576 -18.983 1.00 98.06 233 SER A C 1
ATOM 1756 O O . SER A 1 233 ? 9.739 3.733 -18.121 1.00 98.06 233 SER A O 1
ATOM 1758 N N . LYS A 1 234 ? 11.242 4.830 -19.378 1.00 97.69 234 LYS A N 1
ATOM 1759 C CA . LYS A 1 234 ? 12.407 4.107 -18.848 1.00 97.69 234 LYS A CA 1
ATOM 1760 C C . LYS A 1 234 ? 12.532 4.185 -17.323 1.00 97.69 234 LYS A C 1
ATOM 1762 O O . LYS A 1 234 ? 12.977 3.233 -16.700 1.00 97.69 234 LYS A O 1
ATOM 1767 N N . LEU A 1 235 ? 12.098 5.292 -16.709 1.00 96.94 235 LEU A N 1
ATOM 1768 C CA . LEU A 1 235 ? 12.144 5.459 -15.250 1.00 96.94 235 LEU A CA 1
ATOM 1769 C C . LEU A 1 235 ? 11.168 4.516 -14.536 1.00 96.94 235 LEU A C 1
ATOM 1771 O O . LEU A 1 235 ? 11.446 4.073 -13.426 1.00 96.94 235 LEU A O 1
ATOM 1775 N N . VAL A 1 236 ? 10.029 4.223 -15.168 1.00 98.44 236 VAL A N 1
ATOM 1776 C CA . VAL A 1 236 ? 9.023 3.296 -14.639 1.00 98.44 236 VAL A CA 1
ATOM 1777 C C . VAL A 1 236 ? 9.510 1.859 -14.813 1.00 98.44 236 VAL A C 1
ATOM 1779 O O . VAL A 1 236 ? 9.472 1.102 -13.848 1.00 98.44 236 VAL A O 1
ATOM 1782 N N . ARG A 1 237 ? 10.072 1.515 -15.982 1.00 98.56 237 ARG A N 1
ATOM 1783 C CA . ARG A 1 237 ? 10.679 0.193 -16.219 1.00 98.56 237 ARG A CA 1
ATOM 1784 C C . ARG A 1 237 ? 11.838 -0.104 -15.269 1.00 98.56 237 ARG A C 1
ATOM 1786 O O . ARG A 1 237 ? 11.888 -1.188 -14.698 1.00 98.56 237 ARG A O 1
ATOM 1793 N N . TRP A 1 238 ? 12.724 0.871 -15.043 1.00 98.50 238 TRP A N 1
ATOM 1794 C CA . TRP A 1 238 ? 13.803 0.752 -14.055 1.00 98.50 238 TRP A CA 1
ATOM 1795 C C . TRP A 1 238 ? 13.241 0.443 -12.666 1.00 98.50 238 TRP A C 1
ATOM 1797 O O . TRP A 1 238 ? 13.667 -0.503 -12.010 1.00 98.50 238 TRP A O 1
ATOM 1807 N N . ARG A 1 239 ? 12.226 1.208 -12.235 1.00 98.31 239 ARG A N 1
ATOM 1808 C CA . ARG A 1 239 ? 11.597 1.008 -10.927 1.00 98.31 239 ARG A CA 1
ATOM 1809 C C . ARG A 1 239 ? 10.908 -0.352 -10.820 1.00 98.31 239 ARG A C 1
ATOM 1811 O O . ARG A 1 239 ? 10.980 -0.973 -9.766 1.00 98.31 239 ARG A O 1
ATOM 1818 N N . ALA A 1 240 ? 10.276 -0.819 -11.892 1.00 98.56 240 ALA A N 1
ATOM 1819 C CA . ALA A 1 240 ? 9.663 -2.139 -11.953 1.00 98.56 240 ALA A CA 1
ATOM 1820 C C . ALA A 1 240 ? 10.696 -3.253 -11.750 1.00 98.56 240 ALA A C 1
ATOM 1822 O O . ALA A 1 240 ? 10.512 -4.105 -10.884 1.00 98.56 240 ALA A O 1
ATOM 1823 N N . ALA A 1 241 ? 11.809 -3.202 -12.488 1.00 98.50 241 ALA A N 1
ATOM 1824 C CA . ALA A 1 241 ? 12.906 -4.152 -12.338 1.00 98.50 241 ALA A CA 1
ATOM 1825 C C . ALA A 1 241 ? 13.479 -4.142 -10.917 1.00 98.50 241 ALA A C 1
ATOM 1827 O O . ALA A 1 241 ? 13.697 -5.202 -10.330 1.00 98.50 241 ALA A O 1
ATOM 1828 N N . HIS A 1 242 ? 13.670 -2.953 -10.344 1.00 98.06 242 HIS A N 1
ATOM 1829 C CA . HIS A 1 242 ? 14.173 -2.800 -8.986 1.00 98.06 242 HIS A CA 1
ATOM 1830 C C . HIS A 1 242 ? 13.239 -3.430 -7.943 1.00 98.06 242 HIS A C 1
ATOM 1832 O O . HIS A 1 242 ? 13.694 -4.232 -7.134 1.00 98.06 242 HIS A O 1
ATOM 1838 N N . LEU A 1 243 ? 11.934 -3.135 -8.008 1.00 97.88 243 LEU A N 1
ATOM 1839 C CA . LEU A 1 243 ? 10.927 -3.696 -7.100 1.00 97.88 243 LEU A CA 1
ATOM 1840 C C . LEU A 1 243 ? 10.922 -5.228 -7.146 1.00 97.88 243 LEU A C 1
ATOM 1842 O O . LEU A 1 243 ? 10.965 -5.870 -6.103 1.00 97.88 243 LEU A O 1
ATOM 1846 N N . ILE A 1 244 ? 10.929 -5.822 -8.344 1.00 98.25 244 ILE A N 1
ATOM 1847 C CA . ILE A 1 244 ? 10.922 -7.287 -8.501 1.00 98.25 244 ILE A CA 1
ATOM 1848 C C . ILE A 1 244 ? 12.163 -7.927 -7.854 1.00 98.25 244 ILE A C 1
ATOM 1850 O O . ILE A 1 244 ? 12.071 -9.035 -7.336 1.00 98.25 244 ILE A O 1
ATOM 1854 N N . GLY A 1 245 ? 13.316 -7.250 -7.885 1.00 96.31 245 GLY A N 1
ATOM 1855 C CA . GLY A 1 245 ? 14.560 -7.753 -7.297 1.00 96.31 245 GLY A CA 1
ATOM 1856 C C . GLY A 1 245 ? 14.688 -7.570 -5.783 1.00 96.31 245 GLY A C 1
ATOM 1857 O O . GLY A 1 245 ? 15.442 -8.314 -5.160 1.00 96.31 245 GLY A O 1
ATOM 1858 N N . GLU A 1 246 ? 13.995 -6.586 -5.204 1.00 93.44 246 GLU A N 1
ATOM 1859 C CA . GLU A 1 246 ? 14.065 -6.261 -3.770 1.00 93.44 246 GLU A CA 1
ATOM 1860 C C . GLU A 1 246 ? 12.964 -6.937 -2.945 1.00 93.44 246 GLU A C 1
ATOM 1862 O O . GLU A 1 246 ? 13.192 -7.296 -1.791 1.00 93.44 246 GLU A O 1
ATOM 1867 N N . VAL A 1 247 ? 11.770 -7.105 -3.517 1.00 89.25 247 VAL A N 1
ATOM 1868 C CA . VAL A 1 247 ? 10.622 -7.662 -2.799 1.00 89.25 247 VAL A CA 1
ATOM 1869 C C . VAL A 1 247 ? 10.740 -9.183 -2.699 1.00 89.25 247 VAL A C 1
ATOM 1871 O O . VAL A 1 247 ? 10.925 -9.890 -3.694 1.00 89.25 247 VAL A O 1
ATOM 1874 N N . GLU A 1 248 ? 10.599 -9.709 -1.481 1.00 86.12 248 GLU A N 1
ATOM 1875 C CA . GLU A 1 248 ? 10.587 -11.153 -1.252 1.00 86.12 248 GLU A CA 1
ATOM 1876 C C . GLU A 1 248 ? 9.417 -11.828 -1.991 1.00 86.12 248 GLU A C 1
ATOM 1878 O O . GLU A 1 248 ? 8.372 -11.240 -2.241 1.00 86.12 248 GLU A O 1
ATOM 1883 N N . GLY A 1 249 ? 9.572 -13.098 -2.366 1.00 86.69 249 GLY A N 1
ATOM 1884 C CA . GLY A 1 249 ? 8.521 -13.844 -3.073 1.00 86.69 249 GLY A CA 1
ATOM 1885 C C . GLY A 1 249 ? 8.579 -13.755 -4.600 1.00 86.69 249 GLY A C 1
ATOM 1886 O O . GLY A 1 249 ? 7.837 -14.475 -5.270 1.00 86.69 249 GLY A O 1
ATOM 1887 N N . ALA A 1 250 ? 9.501 -12.974 -5.170 1.00 89.81 250 ALA A N 1
ATOM 1888 C CA . ALA A 1 250 ? 9.863 -13.114 -6.575 1.00 89.81 250 ALA A CA 1
ATOM 1889 C C . ALA A 1 250 ? 10.500 -14.496 -6.816 1.00 89.81 250 ALA A C 1
ATOM 1891 O O . ALA A 1 250 ? 11.525 -14.848 -6.232 1.00 89.81 250 ALA A O 1
ATOM 1892 N N . GLY A 1 251 ? 9.842 -15.311 -7.641 1.00 93.00 251 GLY A N 1
ATOM 1893 C CA . GLY A 1 251 ? 10.282 -16.667 -7.978 1.00 93.00 251 GLY A CA 1
ATOM 1894 C C . GLY A 1 251 ? 11.029 -16.744 -9.308 1.00 93.00 251 GLY A C 1
ATOM 1895 O O . GLY A 1 251 ? 11.218 -15.741 -9.996 1.00 93.00 251 GLY A O 1
ATOM 1896 N N . THR A 1 252 ? 11.388 -17.965 -9.711 1.00 94.50 252 THR A N 1
ATOM 1897 C CA . THR A 1 252 ? 12.090 -18.245 -10.976 1.00 94.50 252 THR A CA 1
ATOM 1898 C C . THR A 1 252 ? 11.383 -17.626 -12.181 1.00 94.50 252 THR A C 1
ATOM 1900 O O . THR A 1 252 ? 12.033 -16.993 -13.001 1.00 94.50 252 THR A O 1
ATOM 1903 N N . THR A 1 253 ? 10.047 -17.682 -12.233 1.00 96.50 253 THR A N 1
ATOM 1904 C CA . THR A 1 253 ? 9.252 -17.051 -13.299 1.00 96.50 253 THR A CA 1
ATOM 1905 C C . THR A 1 253 ? 9.517 -15.549 -13.429 1.00 96.50 253 THR A C 1
ATOM 1907 O O . THR A 1 253 ? 9.592 -15.035 -14.539 1.00 96.50 253 THR A O 1
ATOM 1910 N N . ALA A 1 254 ? 9.663 -14.828 -12.314 1.00 96.81 254 ALA A N 1
ATOM 1911 C CA . ALA A 1 254 ? 9.950 -13.396 -12.349 1.00 96.81 254 ALA A CA 1
ATOM 1912 C C . ALA A 1 254 ? 11.382 -13.126 -12.837 1.00 96.81 254 ALA A C 1
ATOM 1914 O O . ALA A 1 254 ? 11.592 -12.196 -13.612 1.00 96.81 254 ALA A O 1
ATOM 1915 N N . ALA A 1 255 ? 12.346 -13.965 -12.439 1.00 97.44 255 ALA A N 1
ATOM 1916 C CA . ALA A 1 255 ? 13.719 -13.897 -12.938 1.00 97.44 255 ALA A CA 1
ATOM 1917 C C . ALA A 1 255 ? 13.788 -14.151 -14.455 1.00 97.44 255 ALA A C 1
ATOM 1919 O O . ALA A 1 255 ? 14.446 -13.404 -15.172 1.00 97.44 255 ALA A O 1
ATOM 1920 N N . ASP A 1 256 ? 13.062 -15.147 -14.960 1.00 97.88 256 ASP A N 1
ATOM 1921 C CA . ASP A 1 256 ? 13.044 -15.458 -16.392 1.00 97.88 256 ASP A CA 1
ATOM 1922 C C . ASP A 1 256 ? 12.401 -14.326 -17.213 1.00 97.88 256 ASP A C 1
ATOM 1924 O O . ASP A 1 256 ? 12.917 -13.960 -18.268 1.00 97.88 256 ASP A O 1
ATOM 1928 N N . ILE A 1 257 ? 11.334 -13.697 -16.699 1.00 98.25 257 ILE A N 1
ATOM 1929 C CA . ILE A 1 257 ? 10.727 -12.514 -17.332 1.00 98.25 257 ILE A CA 1
ATOM 1930 C C . ILE A 1 257 ? 11.699 -11.322 -17.341 1.00 98.25 257 ILE A C 1
ATOM 1932 O O . ILE A 1 257 ? 11.741 -10.586 -18.326 1.00 98.25 257 ILE A O 1
ATOM 1936 N N . LEU A 1 258 ? 12.481 -11.114 -16.274 1.00 98.25 258 LEU A N 1
ATOM 1937 C CA . LEU A 1 258 ? 13.506 -10.063 -16.240 1.00 98.25 258 LEU A CA 1
ATOM 1938 C C . LEU A 1 258 ? 14.600 -10.306 -17.283 1.00 98.25 258 LEU A C 1
ATOM 1940 O O . LEU A 1 258 ? 14.972 -9.363 -17.977 1.00 98.25 258 LEU A O 1
ATOM 1944 N N . ALA A 1 259 ? 15.066 -11.549 -17.425 1.00 97.94 259 ALA A N 1
ATOM 1945 C CA . ALA A 1 259 ? 16.050 -11.919 -18.439 1.00 97.94 259 ALA A CA 1
ATOM 1946 C C . ALA A 1 259 ? 15.511 -11.675 -19.858 1.00 97.94 259 ALA A C 1
ATOM 1948 O O . ALA A 1 259 ? 16.183 -11.075 -20.692 1.00 97.94 259 ALA A O 1
ATOM 1949 N N . GLU A 1 260 ? 14.267 -12.074 -20.137 1.00 97.50 260 GLU A N 1
ATOM 1950 C CA . GLU A 1 260 ? 13.633 -11.810 -21.434 1.00 97.50 260 GLU A CA 1
ATOM 1951 C C . GLU A 1 260 ? 13.478 -10.302 -21.697 1.00 97.50 260 GLU A C 1
ATOM 1953 O O . GLU A 1 260 ? 13.781 -9.820 -22.793 1.00 97.50 260 GLU A O 1
ATOM 1958 N N . ALA A 1 261 ? 13.038 -9.535 -20.696 1.00 96.62 261 ALA A N 1
ATOM 1959 C CA . ALA A 1 261 ? 12.879 -8.090 -20.815 1.00 96.62 261 ALA A CA 1
ATOM 1960 C C . ALA A 1 261 ? 14.222 -7.377 -21.056 1.00 96.62 261 ALA A C 1
ATOM 1962 O O . ALA A 1 261 ? 14.280 -6.477 -21.893 1.00 96.62 261 ALA A O 1
ATOM 1963 N N . GLU A 1 262 ? 15.296 -7.817 -20.392 1.00 97.50 262 GLU A N 1
ATOM 1964 C CA . GLU A 1 262 ? 16.653 -7.279 -20.550 1.00 97.50 262 GLU A CA 1
ATOM 1965 C C . GLU A 1 262 ? 17.129 -7.358 -22.004 1.00 97.50 262 GLU A C 1
ATOM 1967 O O . GLU A 1 262 ? 17.634 -6.368 -22.532 1.00 97.50 262 GLU A O 1
ATOM 1972 N N . THR A 1 263 ? 16.888 -8.481 -22.694 1.00 96.12 263 THR A N 1
ATOM 1973 C CA . THR A 1 263 ? 17.312 -8.651 -24.099 1.00 96.12 263 THR A CA 1
ATOM 1974 C C . THR A 1 263 ? 16.687 -7.644 -25.067 1.00 96.12 263 THR A C 1
ATOM 1976 O O . THR A 1 263 ? 17.265 -7.357 -26.116 1.00 96.12 263 THR A O 1
ATOM 1979 N N . ASN A 1 264 ? 15.516 -7.104 -24.723 1.00 92.88 264 ASN A N 1
ATOM 1980 C CA . ASN A 1 264 ? 14.763 -6.162 -25.549 1.00 92.88 264 ASN A CA 1
ATOM 1981 C C . ASN A 1 264 ? 14.890 -4.709 -25.061 1.00 92.88 264 ASN A C 1
ATOM 1983 O O . ASN A 1 264 ? 14.323 -3.797 -25.671 1.00 92.88 264 ASN A O 1
ATOM 1987 N N . GLU A 1 265 ? 15.601 -4.474 -23.958 1.00 97.06 265 GLU A N 1
ATOM 1988 C CA . GLU A 1 265 ? 15.726 -3.156 -23.357 1.00 97.06 265 GLU A CA 1
ATOM 1989 C C . GLU A 1 265 ? 16.788 -2.311 -24.072 1.00 97.06 265 GLU A C 1
ATOM 1991 O O . GLU A 1 265 ? 17.907 -2.737 -24.344 1.00 97.06 265 GLU A O 1
ATOM 1996 N N . THR A 1 266 ? 16.433 -1.060 -24.359 1.00 95.56 266 THR A N 1
ATOM 1997 C CA . THR A 1 266 ? 17.293 -0.119 -25.094 1.00 95.56 266 THR A CA 1
ATOM 1998 C C . THR A 1 266 ? 18.075 0.808 -24.169 1.00 95.56 266 THR A C 1
ATOM 2000 O O . THR A 1 266 ? 19.141 1.300 -24.537 1.00 95.56 266 THR A O 1
ATOM 2003 N N . ALA A 1 267 ? 17.559 1.068 -22.966 1.00 96.12 267 ALA A N 1
ATOM 2004 C CA . ALA A 1 267 ? 18.208 1.893 -21.963 1.00 96.12 267 ALA A CA 1
ATOM 2005 C C . ALA A 1 267 ? 19.153 1.042 -21.105 1.00 96.12 267 ALA A C 1
ATOM 2007 O O . ALA A 1 267 ? 18.713 0.182 -20.341 1.00 96.12 267 ALA A O 1
ATOM 2008 N N . PHE A 1 268 ? 20.454 1.324 -21.196 1.00 96.06 268 PHE A N 1
ATOM 2009 C CA . PHE A 1 268 ? 21.500 0.585 -20.485 1.00 96.06 268 PHE A CA 1
ATOM 2010 C C . PHE A 1 268 ? 21.235 0.474 -18.978 1.00 96.06 268 PHE A C 1
ATOM 2012 O O . PHE A 1 268 ? 21.357 -0.607 -18.411 1.00 96.06 268 PHE A O 1
ATOM 2019 N N . GLU A 1 269 ? 20.837 1.569 -18.326 1.00 96.94 269 GLU A N 1
ATOM 2020 C CA . GLU A 1 269 ? 20.561 1.590 -16.888 1.00 96.94 269 GLU A CA 1
ATOM 2021 C C . GLU A 1 269 ? 19.403 0.667 -16.489 1.00 96.94 269 GLU A C 1
ATOM 2023 O O . GLU A 1 269 ? 19.410 0.105 -15.395 1.00 96.94 269 GLU A O 1
ATOM 2028 N N . VAL A 1 270 ? 18.422 0.491 -17.377 1.00 97.38 270 VAL A N 1
ATOM 2029 C CA . VAL A 1 270 ? 17.264 -0.378 -17.148 1.00 97.38 270 VAL A CA 1
ATOM 2030 C C . VAL A 1 270 ? 17.659 -1.836 -17.353 1.00 97.38 270 VAL A C 1
ATOM 2032 O O . VAL A 1 270 ? 17.369 -2.657 -16.489 1.00 97.38 270 VAL A O 1
ATOM 2035 N N . ALA A 1 271 ? 18.386 -2.144 -18.432 1.00 97.44 271 ALA A N 1
ATOM 2036 C CA . ALA A 1 271 ? 18.904 -3.486 -18.696 1.00 97.44 271 ALA A CA 1
ATOM 2037 C C . ALA A 1 271 ? 19.834 -3.959 -17.563 1.00 97.44 271 ALA A C 1
ATOM 2039 O O . ALA A 1 271 ? 19.708 -5.076 -17.060 1.00 97.44 271 ALA A O 1
ATOM 2040 N N . PHE A 1 272 ? 20.721 -3.076 -17.091 1.00 97.88 272 PHE A N 1
ATOM 2041 C CA . PHE A 1 272 ? 21.602 -3.356 -15.960 1.00 97.88 272 PHE A CA 1
ATOM 2042 C C . PHE A 1 272 ? 20.819 -3.680 -14.682 1.00 97.88 272 PHE A C 1
ATOM 2044 O O . PHE A 1 272 ? 21.171 -4.627 -13.974 1.00 97.88 272 PHE A O 1
ATOM 2051 N N . GLU A 1 273 ? 19.759 -2.923 -14.387 1.00 98.31 273 GLU A N 1
ATOM 2052 C CA . GLU A 1 273 ? 18.917 -3.183 -13.217 1.00 98.31 273 GLU A CA 1
ATOM 2053 C C . GLU A 1 273 ? 18.127 -4.486 -13.366 1.00 98.31 273 GLU A C 1
ATOM 2055 O O . GLU A 1 273 ? 18.111 -5.274 -12.427 1.00 98.31 273 GLU A O 1
ATOM 2060 N N . MET A 1 274 ? 17.551 -4.772 -14.540 1.00 98.38 274 MET A N 1
ATOM 2061 C CA . MET A 1 274 ? 16.851 -6.038 -14.813 1.00 98.38 274 MET A CA 1
ATOM 2062 C C . MET A 1 274 ? 17.753 -7.244 -14.551 1.00 98.38 274 MET A C 1
ATOM 2064 O O . MET A 1 274 ? 17.381 -8.140 -13.793 1.00 98.38 274 MET A O 1
ATOM 2068 N N . LYS A 1 275 ? 18.973 -7.218 -15.093 1.00 98.19 275 LYS A N 1
ATOM 2069 C CA . LYS A 1 275 ? 19.979 -8.260 -14.872 1.00 98.19 275 LYS A CA 1
ATOM 2070 C C . LYS A 1 275 ? 20.409 -8.357 -13.408 1.00 98.19 275 LYS A C 1
ATOM 2072 O O . LYS A 1 275 ? 20.560 -9.449 -12.864 1.00 98.19 275 LYS A O 1
ATOM 2077 N N . SER A 1 276 ? 20.614 -7.220 -12.746 1.00 97.94 276 SER A N 1
ATOM 2078 C CA . SER A 1 276 ? 21.001 -7.184 -11.330 1.00 97.94 276 SER A CA 1
ATOM 2079 C C . SER A 1 276 ? 19.910 -7.754 -10.420 1.00 97.94 276 SER A C 1
ATOM 2081 O O . SER A 1 276 ? 20.220 -8.506 -9.494 1.00 97.94 276 SER A O 1
ATOM 2083 N N . SER A 1 277 ? 18.647 -7.434 -10.697 1.00 98.00 277 SER A N 1
ATOM 2084 C CA . SER A 1 277 ? 17.478 -7.972 -10.002 1.00 98.00 277 SER A CA 1
ATOM 2085 C C . SER A 1 277 ? 17.295 -9.465 -10.265 1.00 98.00 277 SER A C 1
ATOM 2087 O O . SER A 1 277 ? 17.092 -10.224 -9.321 1.00 98.00 277 SER A O 1
ATOM 2089 N N . GLU A 1 278 ? 17.452 -9.919 -11.512 1.00 97.88 278 GLU A N 1
ATOM 2090 C CA . GLU A 1 278 ? 17.443 -11.346 -11.853 1.00 97.88 278 GLU A CA 1
ATOM 2091 C C . GLU A 1 278 ? 18.490 -12.114 -11.030 1.00 97.88 278 GLU A C 1
ATOM 2093 O O . GLU A 1 278 ? 18.173 -13.118 -10.385 1.00 97.88 278 GLU A O 1
ATOM 2098 N N . MET A 1 279 ? 19.735 -11.625 -11.005 1.00 97.25 279 MET A N 1
ATOM 2099 C CA . MET A 1 279 ? 20.820 -12.246 -10.241 1.00 97.25 279 MET A CA 1
ATOM 2100 C C . MET A 1 279 ? 20.520 -12.283 -8.738 1.00 97.25 279 MET A C 1
ATOM 2102 O O . MET A 1 279 ? 20.787 -13.303 -8.098 1.00 97.25 279 MET A O 1
ATOM 2106 N N . ARG A 1 280 ? 19.949 -11.206 -8.172 1.00 96.69 280 ARG A N 1
ATOM 2107 C CA . ARG A 1 280 ? 19.496 -11.168 -6.769 1.00 96.69 280 ARG A CA 1
ATOM 2108 C C . ARG A 1 280 ? 18.480 -12.275 -6.489 1.00 96.69 280 ARG A C 1
ATOM 2110 O O . ARG A 1 280 ? 18.692 -13.060 -5.568 1.00 96.69 280 ARG A O 1
ATOM 2117 N N . ILE A 1 281 ? 17.449 -12.402 -7.322 1.00 96.31 281 ILE A N 1
ATOM 2118 C CA . ILE A 1 281 ? 16.400 -13.421 -7.169 1.00 96.31 281 ILE A CA 1
ATOM 2119 C C . ILE A 1 281 ? 16.994 -14.828 -7.241 1.00 96.31 281 ILE A C 1
ATOM 2121 O O . ILE A 1 281 ? 16.785 -15.633 -6.334 1.00 96.31 281 ILE A O 1
ATOM 2125 N N . ARG A 1 282 ? 17.789 -15.129 -8.277 1.00 96.12 282 ARG A N 1
ATOM 2126 C CA . ARG A 1 282 ? 18.402 -16.459 -8.443 1.00 96.12 282 ARG A CA 1
ATOM 2127 C C . ARG A 1 282 ? 19.324 -16.817 -7.281 1.00 96.12 282 ARG A C 1
ATOM 2129 O O . ARG A 1 282 ? 19.307 -17.958 -6.828 1.00 96.12 282 ARG A O 1
ATOM 2136 N N . LYS A 1 283 ? 20.092 -15.852 -6.764 1.00 95.19 283 LYS A N 1
ATOM 2137 C CA . LYS A 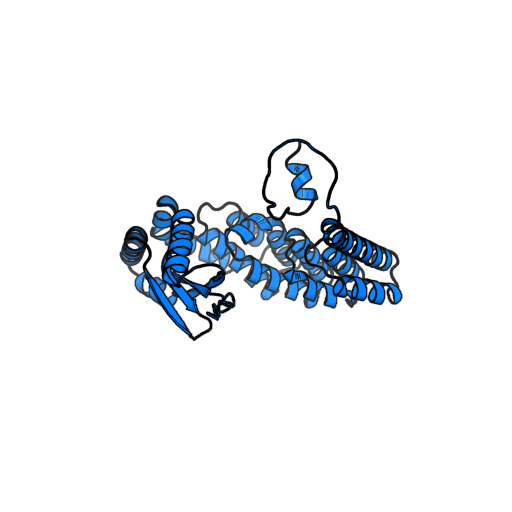1 283 ? 20.933 -16.048 -5.577 1.00 95.19 283 LYS A CA 1
ATOM 2138 C C . LYS A 1 283 ? 20.091 -16.395 -4.347 1.00 95.19 283 LYS A C 1
ATOM 2140 O O . LYS A 1 283 ? 20.439 -17.329 -3.628 1.00 95.19 283 LYS A O 1
ATOM 2145 N N . THR A 1 284 ? 18.990 -15.680 -4.121 1.00 92.00 284 THR A N 1
ATOM 2146 C CA . THR A 1 284 ? 18.069 -15.950 -3.007 1.00 92.00 284 THR A CA 1
ATOM 2147 C C . THR A 1 284 ? 17.423 -17.332 -3.127 1.00 92.00 284 THR A C 1
ATOM 2149 O O . THR A 1 284 ? 17.322 -18.042 -2.131 1.00 92.00 284 THR A O 1
ATOM 2152 N N . LEU A 1 285 ? 17.040 -17.756 -4.335 1.00 91.38 285 LEU A N 1
ATOM 2153 C CA . LEU A 1 285 ? 16.493 -19.096 -4.583 1.00 91.38 285 LEU A CA 1
ATOM 2154 C C . LEU A 1 285 ? 17.537 -20.196 -4.340 1.00 91.38 285 LEU A C 1
ATOM 2156 O O . LEU A 1 285 ? 17.274 -21.132 -3.593 1.00 91.38 285 LEU A O 1
ATOM 2160 N N . ALA A 1 286 ? 18.756 -20.036 -4.862 1.00 91.75 286 ALA A N 1
ATOM 2161 C CA . ALA A 1 286 ? 19.840 -20.996 -4.646 1.00 91.75 286 ALA A CA 1
ATOM 2162 C C . ALA A 1 286 ? 20.215 -21.143 -3.160 1.00 91.75 286 ALA A C 1
ATOM 2164 O O . ALA A 1 286 ? 20.512 -22.245 -2.703 1.00 91.75 286 ALA A O 1
ATOM 2165 N N . ALA A 1 287 ? 20.175 -20.050 -2.388 1.00 89.81 287 ALA A N 1
ATOM 2166 C CA . ALA A 1 287 ? 20.405 -20.091 -0.945 1.00 89.81 287 ALA A CA 1
ATOM 2167 C C . ALA A 1 287 ? 19.307 -20.864 -0.190 1.00 89.81 287 ALA A C 1
ATOM 2169 O O . ALA A 1 287 ? 19.601 -21.512 0.813 1.00 89.81 287 ALA A O 1
ATOM 2170 N N . ARG A 1 288 ? 18.058 -20.826 -0.674 1.00 83.00 288 ARG A N 1
ATOM 2171 C CA . ARG A 1 288 ? 16.942 -21.602 -0.108 1.00 83.00 288 ARG A CA 1
ATOM 2172 C C . ARG A 1 288 ? 17.072 -23.093 -0.421 1.00 83.00 288 ARG A C 1
ATOM 2174 O O . ARG A 1 288 ? 16.891 -23.907 0.478 1.00 83.00 288 ARG A O 1
ATOM 2181 N N . ASP A 1 289 ? 17.448 -23.436 -1.650 1.00 77.00 289 ASP A N 1
ATOM 2182 C CA . ASP A 1 289 ? 17.570 -24.831 -2.095 1.00 77.00 289 ASP A CA 1
ATOM 2183 C C . ASP A 1 289 ? 18.837 -25.516 -1.543 1.00 77.00 289 ASP A C 1
ATOM 2185 O O . ASP A 1 289 ? 18.823 -26.702 -1.213 1.00 77.00 289 ASP A O 1
ATOM 2189 N N . GLY A 1 290 ? 19.932 -24.767 -1.377 1.00 58.00 290 GLY A N 1
ATOM 2190 C CA . GLY A 1 290 ? 21.197 -25.263 -0.821 1.00 58.00 290 GLY A CA 1
ATOM 2191 C C . GLY A 1 290 ? 21.190 -25.492 0.697 1.00 58.00 290 GLY A C 1
ATOM 2192 O O . GLY A 1 290 ? 22.065 -26.186 1.209 1.00 58.00 290 GLY A O 1
ATOM 2193 N N . GLY A 1 291 ? 20.200 -24.957 1.423 1.00 52.72 291 GLY A N 1
ATOM 2194 C CA . GLY A 1 291 ? 20.044 -25.142 2.872 1.00 52.72 291 GLY A CA 1
ATOM 2195 C C . GLY A 1 291 ? 19.466 -26.502 3.294 1.00 52.72 291 GLY A C 1
ATOM 2196 O O . GLY A 1 291 ? 19.422 -26.795 4.485 1.00 52.72 291 GLY A O 1
ATOM 2197 N N . GLY A 1 292 ? 19.030 -27.339 2.342 1.00 44.91 292 GLY A N 1
ATOM 2198 C CA . GLY A 1 292 ? 18.463 -28.673 2.595 1.00 44.91 292 GLY A CA 1
ATOM 2199 C C . GLY A 1 292 ? 19.454 -29.841 2.508 1.00 44.91 292 GLY A C 1
ATOM 2200 O O . GLY A 1 292 ? 19.059 -30.984 2.723 1.00 44.91 292 GLY A O 1
ATOM 2201 N N . ALA A 1 293 ? 20.728 -29.587 2.192 1.00 41.94 293 ALA A N 1
ATOM 2202 C CA . ALA A 1 293 ? 21.732 -30.627 1.963 1.00 41.94 293 ALA A CA 1
ATOM 2203 C C . ALA A 1 293 ? 23.039 -30.349 2.727 1.00 41.94 293 ALA A C 1
ATOM 2205 O O . ALA A 1 293 ? 24.099 -30.175 2.135 1.00 41.94 293 ALA A O 1
ATOM 2206 N N . ALA A 1 294 ? 22.966 -30.325 4.056 1.00 41.28 294 ALA A N 1
ATOM 2207 C CA . ALA A 1 294 ? 24.137 -30.472 4.919 1.00 41.28 294 ALA A CA 1
ATOM 2208 C C . ALA A 1 294 ? 23.740 -31.273 6.165 1.00 41.28 294 ALA A C 1
ATOM 2210 O O . ALA A 1 294 ? 23.490 -30.731 7.237 1.00 41.28 294 ALA A O 1
ATOM 2211 N N . GLY A 1 295 ? 23.610 -32.586 5.975 1.00 36.38 295 GLY A N 1
ATOM 2212 C CA . GLY A 1 295 ? 23.616 -33.551 7.061 1.00 36.38 295 GLY A CA 1
ATOM 2213 C C . GLY A 1 295 ? 25.047 -34.000 7.354 1.00 36.38 295 GLY A C 1
ATOM 2214 O O . GLY A 1 295 ? 25.753 -34.419 6.441 1.00 36.38 295 GLY A O 1
ATOM 2215 N N . ASP A 1 296 ? 25.365 -33.963 8.645 1.00 39.12 296 ASP A N 1
ATOM 2216 C CA . ASP A 1 296 ? 26.410 -34.693 9.370 1.00 39.12 296 ASP A CA 1
ATOM 2217 C C . ASP A 1 296 ? 27.836 -34.106 9.412 1.00 39.12 296 ASP A C 1
ATOM 2219 O O . ASP A 1 296 ? 28.579 -34.106 8.431 1.00 39.12 296 ASP A O 1
ATOM 2223 N N . GLY A 1 297 ? 28.218 -33.645 10.614 1.00 32.44 297 GLY A N 1
ATOM 2224 C CA . GLY A 1 297 ? 29.593 -33.283 10.959 1.00 32.44 297 GLY A CA 1
ATOM 2225 C C . GLY A 1 297 ? 29.775 -32.222 12.056 1.00 32.44 297 GLY A C 1
ATOM 2226 O O . GLY A 1 297 ? 30.311 -31.163 11.759 1.00 32.44 297 GLY A O 1
ATOM 2227 N N . GLY A 1 298 ? 29.420 -32.535 13.311 1.00 30.20 298 GLY A N 1
ATOM 2228 C CA . GLY A 1 298 ? 30.136 -32.033 14.505 1.00 30.20 298 GLY A CA 1
ATOM 2229 C C . GLY A 1 298 ? 29.680 -30.721 15.172 1.00 30.20 298 GLY A C 1
ATOM 2230 O O . GLY A 1 298 ? 29.962 -29.639 14.678 1.00 30.20 298 GLY A O 1
ATOM 2231 N N . GLU A 1 299 ? 29.024 -30.883 16.330 1.00 34.59 299 GLU A N 1
ATOM 2232 C CA . GLU A 1 299 ? 29.132 -30.116 17.596 1.00 34.59 299 GLU A CA 1
ATOM 2233 C C . GLU A 1 299 ? 29.502 -28.614 17.563 1.00 34.59 299 GLU A C 1
ATOM 2235 O O . GLU A 1 299 ? 30.641 -28.246 17.303 1.00 34.59 299 GLU A O 1
ATOM 2240 N N . ASP A 1 300 ? 28.553 -27.737 17.931 1.00 33.09 300 ASP A N 1
ATOM 2241 C CA . ASP A 1 300 ? 28.513 -27.072 19.254 1.00 33.09 300 ASP A CA 1
ATOM 2242 C C . ASP A 1 300 ? 27.583 -25.837 19.275 1.00 33.09 300 ASP A C 1
ATOM 2244 O O . ASP A 1 300 ? 27.688 -24.931 18.456 1.00 33.09 300 ASP A O 1
ATOM 2248 N N . GLY A 1 301 ? 26.729 -25.770 20.303 1.00 30.17 301 GLY A N 1
ATOM 2249 C CA . GLY A 1 301 ? 26.437 -24.518 21.014 1.00 30.17 301 GLY A CA 1
ATOM 2250 C C . GLY A 1 301 ? 25.442 -23.497 20.432 1.00 30.17 301 GLY A C 1
ATOM 2251 O O . GLY A 1 301 ? 25.800 -22.637 19.641 1.00 30.17 301 GLY A O 1
ATOM 2252 N N . ALA A 1 302 ? 24.273 -23.452 21.084 1.00 30.58 302 ALA A N 1
ATOM 2253 C CA . ALA A 1 302 ? 23.535 -22.241 21.483 1.00 30.58 302 ALA A CA 1
ATOM 2254 C C . ALA A 1 302 ? 22.431 -21.645 20.572 1.00 30.58 302 ALA A C 1
ATOM 2256 O O . ALA A 1 302 ? 22.656 -21.116 19.492 1.00 30.58 302 ALA A O 1
ATOM 2257 N N . SER A 1 303 ? 21.239 -21.632 21.191 1.00 31.53 303 SER A N 1
ATOM 2258 C CA . SER A 1 303 ? 20.149 -20.640 21.140 1.00 31.53 303 SER A CA 1
ATOM 2259 C C . SER A 1 303 ? 19.503 -20.306 19.794 1.00 31.53 303 SER A C 1
ATOM 2261 O O . SER A 1 303 ? 20.063 -19.616 18.950 1.00 31.53 303 SER A O 1
ATOM 2263 N N . GLY A 1 304 ? 18.247 -20.741 19.672 1.00 34.72 304 GLY A N 1
ATOM 2264 C CA . GLY A 1 304 ? 17.350 -20.361 18.597 1.00 34.72 304 GLY A CA 1
ATOM 2265 C C . GLY A 1 304 ? 16.770 -18.958 18.741 1.00 34.72 304 GLY A C 1
ATOM 2266 O O . GLY A 1 304 ? 16.618 -18.435 19.839 1.00 34.72 304 GLY A O 1
ATOM 2267 N N . GLU A 1 305 ? 16.363 -18.420 17.599 1.00 31.14 305 GLU A N 1
ATOM 2268 C CA . GLU A 1 305 ? 15.337 -17.393 17.470 1.00 31.14 305 GLU A CA 1
ATOM 2269 C C . GLU A 1 305 ? 14.642 -17.617 16.122 1.00 31.14 305 GLU A C 1
ATOM 2271 O O . GLU A 1 305 ? 15.277 -17.677 15.067 1.00 31.14 305 GLU A O 1
ATOM 2276 N N . ALA A 1 306 ? 13.331 -17.853 16.179 1.00 31.52 306 ALA A N 1
ATOM 2277 C CA . ALA A 1 306 ? 12.489 -18.131 15.027 1.00 31.52 306 ALA A CA 1
ATOM 2278 C C . ALA A 1 306 ? 12.364 -16.883 14.139 1.00 31.52 306 ALA A C 1
ATOM 2280 O O . ALA A 1 306 ? 12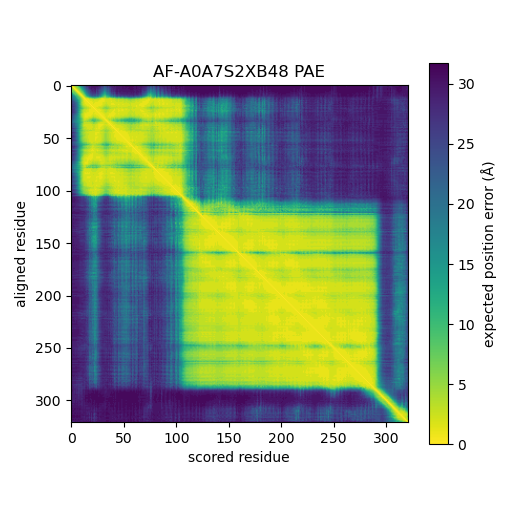.106 -15.780 14.619 1.00 31.52 306 ALA A O 1
ATOM 2281 N N . GLY A 1 307 ? 12.560 -17.078 12.833 1.00 29.66 307 GLY A N 1
ATOM 2282 C CA . GLY A 1 307 ? 12.580 -16.026 11.824 1.00 29.66 307 GLY A CA 1
ATOM 2283 C C . GLY A 1 307 ? 11.243 -15.305 11.677 1.00 29.66 307 GLY A C 1
ATOM 2284 O O . GLY A 1 307 ? 10.297 -15.841 11.105 1.00 29.66 307 GLY A O 1
ATOM 2285 N N . GLY A 1 308 ? 11.207 -14.056 12.141 1.00 29.83 308 GLY A N 1
ATOM 2286 C CA . GLY A 1 308 ? 10.285 -13.041 11.646 1.00 29.83 308 GLY A CA 1
ATOM 2287 C C . GLY A 1 308 ? 10.749 -12.524 10.282 1.00 29.83 308 GLY A C 1
ATOM 2288 O O . GLY A 1 308 ? 11.949 -12.385 10.037 1.00 29.83 308 GLY A O 1
ATOM 2289 N N . ILE A 1 309 ? 9.789 -12.259 9.398 1.00 33.56 309 ILE A N 1
ATOM 2290 C CA . ILE A 1 309 ? 9.991 -11.636 8.085 1.00 33.56 309 ILE A CA 1
ATOM 2291 C C . ILE A 1 309 ? 10.756 -10.324 8.300 1.00 33.56 309 ILE A C 1
ATOM 2293 O O . ILE A 1 309 ? 10.291 -9.427 9.005 1.00 33.56 309 ILE A O 1
ATOM 2297 N N . LYS A 1 310 ? 11.976 -10.233 7.761 1.00 36.81 310 LYS A N 1
ATOM 2298 C CA . LYS A 1 310 ? 12.839 -9.065 7.949 1.00 36.81 310 LYS A CA 1
ATOM 2299 C C . LYS A 1 310 ? 12.523 -8.038 6.868 1.00 36.81 310 LYS A C 1
ATOM 2301 O O . LYS A 1 310 ? 12.818 -8.256 5.701 1.00 36.81 310 LYS A O 1
ATOM 2306 N N . GLY A 1 311 ? 11.960 -6.902 7.281 1.00 40.25 311 GLY A N 1
ATOM 2307 C CA . GLY A 1 311 ? 11.738 -5.748 6.409 1.00 40.25 311 GLY A CA 1
ATOM 2308 C C . GLY A 1 311 ? 13.028 -5.214 5.753 1.00 40.25 311 GLY A C 1
ATOM 2309 O O . GLY A 1 311 ? 14.137 -5.591 6.156 1.00 40.25 311 GLY A O 1
ATOM 2310 N N . PRO A 1 312 ? 12.895 -4.323 4.752 1.00 42.16 312 PRO A N 1
ATOM 2311 C CA . PRO A 1 312 ? 13.964 -3.945 3.830 1.00 42.16 312 PRO A CA 1
ATOM 2312 C C . PRO A 1 312 ? 15.249 -3.468 4.525 1.00 42.16 312 PRO A C 1
ATOM 2314 O O . PRO A 1 312 ? 15.222 -2.803 5.563 1.00 42.16 312 PRO A O 1
ATOM 2317 N N . MET A 1 313 ? 16.398 -3.802 3.925 1.00 34.81 313 MET A N 1
ATOM 2318 C CA . MET A 1 313 ? 17.747 -3.687 4.508 1.00 34.81 313 MET A CA 1
ATOM 2319 C C . MET A 1 313 ? 18.098 -2.271 5.011 1.00 34.81 313 MET A C 1
ATOM 2321 O O . MET A 1 313 ? 18.865 -2.120 5.961 1.00 34.81 313 MET A O 1
ATOM 2325 N N . TRP A 1 314 ? 17.485 -1.226 4.450 1.00 41.00 314 TRP A N 1
ATOM 2326 C CA . TRP A 1 314 ? 17.685 0.158 4.888 1.00 41.00 314 TRP A CA 1
ATOM 2327 C C . TRP A 1 314 ? 17.017 0.488 6.240 1.00 41.00 314 TRP A C 1
ATOM 2329 O O . TRP A 1 314 ? 17.555 1.304 6.988 1.00 41.00 314 TRP A O 1
ATOM 2339 N N . LYS A 1 315 ? 15.917 -0.187 6.619 1.00 39.47 315 LYS A N 1
ATOM 2340 C CA . LYS A 1 315 ? 15.296 -0.057 7.958 1.00 39.47 315 LYS A CA 1
ATOM 2341 C C . LYS A 1 315 ? 16.136 -0.712 9.060 1.00 39.47 315 LYS A C 1
ATOM 2343 O O . LYS A 1 315 ? 16.039 -0.327 10.223 1.00 39.47 315 LYS A O 1
ATOM 2348 N N . GLN A 1 316 ? 16.981 -1.678 8.707 1.00 47.56 316 GLN A N 1
ATOM 2349 C CA . GLN A 1 316 ? 17.859 -2.366 9.661 1.00 47.56 316 GLN A CA 1
ATOM 2350 C C . GLN A 1 316 ? 19.077 -1.506 10.033 1.00 47.56 316 GLN A C 1
ATOM 2352 O O . GLN A 1 316 ? 19.553 -1.571 11.163 1.00 47.56 316 GLN A O 1
ATOM 2357 N N . LEU A 1 317 ? 19.524 -0.633 9.123 1.00 38.69 317 LEU A N 1
ATOM 2358 C CA . LEU A 1 317 ? 20.660 0.272 9.337 1.00 38.69 317 LEU A CA 1
ATOM 2359 C C . LEU A 1 317 ? 20.335 1.471 10.248 1.00 38.69 317 LEU A C 1
ATOM 2361 O O . LEU A 1 317 ? 21.238 2.012 10.872 1.00 38.69 317 LEU A O 1
ATOM 2365 N N . GLN A 1 318 ? 19.064 1.868 10.385 1.00 41.78 318 GLN A N 1
ATOM 2366 C CA . GLN A 1 318 ? 18.659 2.968 11.281 1.00 41.78 318 GLN A CA 1
ATOM 2367 C C . GLN A 1 318 ? 18.472 2.549 12.746 1.00 41.78 318 GLN A C 1
ATOM 2369 O O . GLN A 1 318 ? 18.441 3.405 13.623 1.00 41.78 318 GLN A O 1
ATOM 2374 N N . ARG A 1 319 ? 18.364 1.245 13.032 1.00 39.12 319 ARG A N 1
ATOM 2375 C CA . ARG A 1 319 ? 18.278 0.720 14.409 1.00 39.12 319 ARG A CA 1
ATOM 2376 C C . ARG A 1 319 ? 19.648 0.391 15.016 1.00 39.12 319 ARG A C 1
ATOM 2378 O O . ARG A 1 319 ? 19.710 -0.096 16.139 1.00 39.12 319 ARG A O 1
ATOM 2385 N N . GLY A 1 320 ? 20.726 0.644 14.274 1.00 42.97 320 GLY A N 1
ATOM 2386 C CA . GLY A 1 320 ? 22.105 0.428 14.696 1.00 42.97 320 GLY A CA 1
ATOM 2387 C C . GLY A 1 320 ? 22.948 1.684 14.508 1.00 42.97 320 GLY A C 1
ATOM 2388 O O . GLY A 1 320 ? 23.841 1.691 13.665 1.00 42.97 320 GLY A O 1
ATOM 2389 N N . SER A 1 321 ? 22.658 2.736 15.275 1.00 35.66 321 SER A N 1
ATOM 2390 C CA . SER A 1 321 ? 23.608 3.811 15.576 1.00 35.66 321 SER A CA 1
ATOM 2391 C C . SER A 1 321 ? 23.305 4.450 16.921 1.00 35.66 321 SER A C 1
ATOM 2393 O O . SER A 1 321 ? 22.126 4.433 17.334 1.00 35.66 321 SER A O 1
#

Mean predicted aligned error: 15.83 Å

Foldseek 3Di:
DDDDPPDDDDFWWWWKKWKDALNQTFKIKTATPVGDIDIGGADVLSVVLVVLLVVDPPSVVSRVVRIDIDTPDIDTDDPDRVRVRVVVSVVVPVLQPSVNSNCSSDPCVVVVLVVCVVLLVDQADQVSLVVLLCQLAPPPRLSSVVSSLVSLLVCLQVVHYDPVNNLSSLLSLLQRLVSCVSSVNVVSSLVSLLCQLQPPPDPVSVLSSLVSNLSNLDPVSLVSLLNQCPPPDLSSVQSSLQSLLQRPPNAPVSLVSLVVSLVVDDDPSSSVSSPVSSVSRVVVVCVVVVVVPDDDDDDDDDDDDDDDDDHGPVVVVVVPD

Sequence (321 aa):
SSSSSSSSSEMQGIQMRLQVSNGIPIQIEAKSTDGTSDRRKLSGRFEESIMAFLSTPGNDQLFFDGRKWLNKGLRYGHASLSEALDTLADEIETMYPPERLNALASEDSNQALADLQPLLKDLHDLASVDTVAEIAQKHEDPSARKAAIDALVRFVQRGSGNMATRRHAVASLGIMGDAIEELGVAGAVVDCLSFCFENEPAPFLRRTAGDALNDLGDPRAIPAALRALKDPSKLVRWRAAHLIGEVEGAGTTAADILAEAETNETAFEVAFEMKSSEMRIRKTLAARDGGGAAGDGGEDGASGEAGGIKGPMWKQLQRGS

Nearest PDB structures (foldseek):
  3ltj-assembly1_A  TM=7.209E-01  e=5.886E-04  synthetic construct
  8rc4-assembly1_d  TM=7.355E-01  e=1.830E-02  Homo sapiens
  5n3u-assembly1_A-2  TM=5.919E-01  e=7.374E-02  Nostoc sp. PCC 7120 = FACHB-418
  7dvq-assembly1_1  TM=3.950E-01  e=3.848E-02  Homo sapiens
  8rbx-assembly1_d  TM=4.025E-01  e=1.413E-01  Homo sapiens

Secondary structure (DSSP, 8-state):
-----------PPEEEEEEEETTEEEEEEEEETTS-EEEEEPPHHHHHHHHHHHTSTTHHHHHHHT-EEEEEEEE-S-SSHHHHHHHHHHHHHHHS-HHHHHHHHSHHHHHHHHHHHHHHH---SHHHHHHHHHHHHH-S-HHHHHHHHHHHHHHHHHT-S-HHHHHHHHHHHHHTHHHHHHTT-HHHHHHHHHHHHHH-SSHHHHHHHHHHHHHHT-GGGHHHHHHHTT-SSHHHHHHHHHHHHHSTT--HHHHHHHHHHHHH---HHHHHHHHHHHHHHHHHHHHHHHTT--------------------HHHHHTT--

pLDDT: mean 81.35, std 19.54, range [29.66, 98.56]

InterPro domains:
  IPR004155 PBS lyase HEAT-like repeat [SM00567] (203-232)
  IPR004155 PBS lyase HEAT-like repeat [SM00567] (234-265)
  IPR011989 Armadillo-like helical [G3DSA:1.25.10.10] (99-281)
  IPR016024 Armadillo-type fold [SSF48371] (103-266)
  IPR025989 Virulence factor domain [PF13769] (22-104)

Solvent-accessible surface area (backbone atoms only — not comparable to full-atom values): 17851 Å² total; per-residue (Å²): 140,82,84,80,80,80,76,82,76,74,81,70,44,33,40,32,33,38,31,29,29,74,86,45,64,56,33,38,35,28,30,42,85,90,68,55,71,50,77,44,71,60,63,70,70,44,56,50,26,50,51,50,32,51,69,40,92,73,35,54,61,52,46,65,72,42,54,44,77,42,83,70,50,74,45,69,89,60,95,42,61,66,54,50,45,51,55,51,46,53,53,52,52,66,75,49,46,71,69,55,41,50,48,64,22,35,66,63,48,58,48,52,43,57,70,42,42,67,61,55,70,61,63,60,44,55,66,49,41,49,54,36,49,48,36,33,70,67,47,88,50,68,67,53,14,49,52,29,48,54,28,44,51,51,43,56,75,67,62,54,57,50,72,68,32,41,45,48,41,41,42,49,62,12,77,40,35,69,48,33,56,77,69,71,45,47,65,65,53,48,54,50,35,34,50,36,36,70,64,41,90,49,59,69,48,13,30,39,18,37,51,16,49,48,62,50,46,51,51,85,42,42,70,44,28,64,59,25,57,72,43,94,44,64,67,32,21,32,38,18,28,46,35,48,33,68,27,60,84,53,47,71,71,56,30,53,52,27,54,58,48,30,78,73,48,85,50,66,74,35,27,52,34,17,50,52,18,24,52,46,35,52,51,56,51,50,56,62,64,60,69,76,72,80,85,88,84,82,90,82,87,84,84,89,79,84,86,69,89,79,72,62,74,72,66,60,58,72,78,66,122

Radius of gyration: 23.97 Å; Cα contacts (8 Å, |Δi|>4): 438; chains: 1; bounding box: 58×82×54 Å

Organism: NCBI:txid641309